Protein AF-X6LJT0-F1 (afdb_monomer_lite)

pLDDT: mean 75.91, std 16.73, range [33.5, 95.44]

Secondary structure (DSSP, 8-state):
--------HHHHHHHHHHHHHHHH-TTTHHHHHHHS-HHHHHHHHHHHHHHHHHHHHHTTT-HHHHHHHHHHHHHHHHH-GGGHHHHHHHHHHHHHHHHHHHHHHHHHHHTT-HHHHHHHHHHHHHGGGGHHHHTTT--HHHHHHHHHHHHHHHHHHHHHHHHHHHHHHB-------S-----------BPPPPHHHHHHHHHHHHHHHHHHHHHHS-BTTBTHHHHHHHHHHHHHHHHHHHHHHHHHHHHHHHHHHHHHHHHHHHHT-

Radius of gyration: 34.15 Å; chains: 1; bounding box: 84×42×107 Å

Structure (mmCIF, N/CA/C/O backbone):
data_AF-X6LJT0-F1
#
_entry.id   AF-X6LJT0-F1
#
loop_
_atom_site.group_PDB
_atom_site.id
_atom_site.type_symbol
_atom_site.label_atom_id
_atom_site.label_alt_id
_atom_site.label_comp_id
_atom_site.label_asym_id
_atom_site.label_entity_id
_atom_site.label_seq_id
_atom_site.pdbx_PDB_ins_code
_atom_site.Cartn_x
_atom_site.Cartn_y
_atom_site.Cartn_z
_atom_site.occupancy
_atom_site.B_iso_or_equiv
_atom_site.auth_seq_id
_atom_site.auth_comp_id
_atom_site.auth_asym_id
_atom_site.auth_atom_id
_atom_site.pdbx_PDB_model_num
ATOM 1 N N . MET A 1 1 ? -3.062 15.242 41.240 1.00 38.09 1 MET A N 1
ATOM 2 C CA . MET A 1 1 ? -2.368 14.703 40.055 1.00 38.09 1 MET A CA 1
ATOM 3 C C . MET A 1 1 ? -2.629 13.207 40.092 1.00 38.09 1 MET A C 1
ATOM 5 O O . MET A 1 1 ? -1.914 12.484 40.769 1.00 38.09 1 MET A O 1
ATOM 9 N N . GLU A 1 2 ? -3.780 12.788 39.567 1.00 37.06 2 GLU A N 1
ATOM 10 C CA . GLU A 1 2 ? -4.202 11.384 39.613 1.00 37.06 2 GLU A CA 1
ATOM 11 C C . GLU A 1 2 ? -3.469 10.618 38.516 1.00 37.06 2 GLU A C 1
ATOM 13 O O . GLU A 1 2 ? -3.418 11.052 37.365 1.00 37.06 2 GLU A O 1
ATOM 18 N N . ALA A 1 3 ? -2.829 9.517 38.901 1.00 41.72 3 ALA A N 1
ATOM 19 C CA . ALA A 1 3 ? -2.138 8.642 37.976 1.00 41.72 3 ALA A CA 1
ATOM 20 C C . ALA A 1 3 ? -3.165 8.025 37.019 1.00 41.72 3 ALA A C 1
ATOM 22 O O . ALA A 1 3 ? -4.109 7.368 37.455 1.00 41.72 3 ALA A O 1
ATOM 23 N N . SER A 1 4 ? -2.977 8.247 35.718 1.00 47.50 4 SER A N 1
ATOM 24 C CA . SER A 1 4 ? -3.715 7.553 34.665 1.00 47.50 4 SER A CA 1
ATOM 25 C C . SER A 1 4 ? -3.464 6.051 34.809 1.00 47.50 4 SER A C 1
ATOM 27 O O . SER A 1 4 ? -2.388 5.554 34.469 1.00 47.50 4 SER A O 1
ATOM 29 N N . HIS A 1 5 ? -4.422 5.327 35.386 1.00 61.91 5 HIS A N 1
ATOM 30 C CA . HIS A 1 5 ? -4.382 3.873 35.400 1.00 61.91 5 HIS A CA 1
ATOM 31 C C . HIS A 1 5 ? -4.666 3.369 33.985 1.00 61.91 5 HIS A C 1
ATOM 33 O O . HIS A 1 5 ? -5.756 3.574 33.449 1.00 61.91 5 HIS A O 1
ATOM 39 N N . SER A 1 6 ? -3.682 2.706 33.373 1.00 65.50 6 SER A N 1
ATOM 40 C CA . SER A 1 6 ? -3.892 2.028 32.097 1.00 65.50 6 SER A CA 1
ATOM 41 C C . SER A 1 6 ? -4.871 0.874 32.300 1.00 65.50 6 SER A C 1
ATOM 43 O O . SER A 1 6 ? -4.561 -0.068 33.027 1.00 65.50 6 SER A O 1
ATOM 45 N N . ILE A 1 7 ? -6.032 0.941 31.655 1.00 67.94 7 ILE A N 1
ATOM 46 C CA . ILE A 1 7 ? -7.044 -0.116 31.710 1.00 67.94 7 ILE A CA 1
ATOM 47 C C . ILE A 1 7 ? -6.492 -1.390 31.052 1.00 67.94 7 ILE A C 1
ATOM 49 O O . ILE A 1 7 ? -6.102 -1.356 29.881 1.00 67.94 7 ILE A O 1
ATOM 53 N N . ASN A 1 8 ? -6.475 -2.506 31.787 1.00 82.56 8 ASN A N 1
ATOM 54 C CA . ASN A 1 8 ? -6.169 -3.835 31.246 1.00 82.56 8 ASN A CA 1
ATOM 55 C C . ASN A 1 8 ? -7.454 -4.661 30.998 1.00 82.56 8 ASN A C 1
ATOM 57 O O . ASN A 1 8 ? -8.573 -4.238 31.299 1.00 82.56 8 ASN A O 1
ATOM 61 N N . LYS A 1 9 ? -7.303 -5.855 30.413 1.00 78.75 9 LYS A N 1
ATOM 62 C CA . LYS A 1 9 ? -8.425 -6.734 30.041 1.00 78.75 9 LYS A CA 1
ATOM 63 C C . LYS A 1 9 ? -9.220 -7.205 31.261 1.00 78.75 9 LYS A C 1
ATOM 65 O O . LYS A 1 9 ? -10.449 -7.294 31.209 1.00 78.75 9 LYS A O 1
ATOM 70 N N . GLU A 1 10 ? -8.522 -7.530 32.338 1.00 81.69 10 GLU A N 1
ATOM 71 C CA . GLU A 1 10 ? -9.096 -8.003 33.590 1.00 81.69 10 GLU A CA 1
ATOM 72 C C . GLU A 1 10 ? -9.944 -6.910 34.255 1.00 81.69 10 GLU A C 1
ATOM 74 O O . GLU A 1 10 ? -11.050 -7.201 34.719 1.00 81.69 10 GLU A O 1
ATOM 79 N N . ASP A 1 11 ? -9.496 -5.655 34.195 1.00 79.00 11 ASP A N 1
ATOM 80 C CA . ASP A 1 11 ? -10.207 -4.491 34.726 1.00 79.00 11 ASP A CA 1
ATOM 81 C C . ASP A 1 11 ? -11.548 -4.311 34.009 1.00 79.00 11 ASP A C 1
ATOM 83 O O . ASP A 1 11 ? -12.596 -4.196 34.648 1.00 79.00 11 ASP A O 1
ATOM 87 N N . VAL A 1 12 ? -11.556 -4.366 32.672 1.00 79.50 12 VAL A N 1
ATOM 88 C CA . VAL A 1 12 ? -12.785 -4.229 31.866 1.00 79.50 12 VAL A CA 1
ATOM 89 C C . VAL A 1 12 ? -13.797 -5.328 32.200 1.00 79.50 12 VAL A C 1
ATOM 91 O O . VAL A 1 12 ? -14.997 -5.059 32.331 1.00 79.50 12 VAL A O 1
ATOM 94 N N . ILE A 1 13 ? -13.332 -6.570 32.364 1.00 80.62 13 ILE A N 1
ATOM 95 C CA . ILE A 1 13 ? -14.191 -7.707 32.725 1.00 80.62 13 ILE A CA 1
ATOM 96 C C . ILE A 1 13 ? -14.755 -7.524 34.138 1.00 80.62 13 ILE A C 1
ATOM 98 O O . ILE A 1 13 ? -15.960 -7.709 34.341 1.00 80.62 13 ILE A O 1
ATOM 102 N N . ALA A 1 14 ? -13.922 -7.120 35.098 1.00 79.19 14 ALA A N 1
ATOM 103 C CA . ALA A 1 14 ? -14.335 -6.870 36.476 1.00 79.19 14 ALA A CA 1
ATOM 104 C C . ALA A 1 14 ? -15.371 -5.739 36.564 1.00 79.19 14 ALA A C 1
ATOM 106 O O . ALA A 1 14 ? -16.394 -5.881 37.248 1.00 79.19 14 ALA A O 1
ATOM 107 N N . TYR A 1 15 ? -15.176 -4.652 35.810 1.00 79.31 15 TYR A N 1
ATOM 108 C CA . TYR A 1 15 ? -16.147 -3.563 35.722 1.00 79.31 15 TYR A CA 1
ATOM 109 C C . TYR A 1 15 ? -17.478 -4.038 35.151 1.00 79.31 15 TYR A C 1
ATOM 111 O O . TYR A 1 15 ? -18.530 -3.755 35.729 1.00 79.31 15 TYR A O 1
ATOM 119 N N . LYS A 1 16 ? -17.454 -4.811 34.061 1.00 82.31 16 LYS A N 1
ATOM 120 C CA . LYS A 1 16 ? -18.677 -5.336 33.447 1.00 82.31 16 LYS A CA 1
ATOM 121 C C . LYS A 1 16 ? -19.452 -6.245 34.399 1.00 82.31 16 LYS A C 1
ATOM 123 O O . LYS A 1 16 ? -20.647 -6.040 34.593 1.00 82.31 16 LYS A O 1
ATOM 128 N N . GLN A 1 17 ? -18.775 -7.187 35.053 1.00 82.50 17 GLN A N 1
ATOM 129 C CA . GLN A 1 17 ? -19.403 -8.085 36.028 1.00 82.50 17 GLN A CA 1
ATOM 130 C C . GLN A 1 17 ? -20.015 -7.328 37.208 1.00 82.50 17 GLN A C 1
ATOM 132 O O . GLN A 1 17 ? -21.098 -7.678 37.682 1.00 82.50 17 GLN A O 1
ATOM 137 N N . THR A 1 18 ? -19.333 -6.284 37.673 1.00 78.00 18 THR A N 1
ATOM 138 C CA . THR A 1 18 ? -19.818 -5.425 38.753 1.00 78.00 18 THR A CA 1
ATOM 139 C C . THR A 1 18 ? -21.080 -4.687 38.315 1.00 78.00 18 THR A C 1
ATOM 141 O O . THR A 1 18 ? -22.105 -4.779 38.988 1.00 78.00 18 THR A O 1
ATOM 144 N N . ILE A 1 19 ? -21.057 -4.047 37.144 1.00 74.00 19 ILE A N 1
ATOM 145 C CA . ILE A 1 19 ? -22.215 -3.351 36.566 1.00 74.00 19 ILE A CA 1
ATOM 146 C C . ILE A 1 19 ? -23.400 -4.302 36.361 1.00 74.00 19 ILE A C 1
ATOM 148 O O . ILE A 1 19 ? -24.530 -3.940 36.684 1.00 74.00 19 ILE A O 1
ATOM 152 N N . ASP A 1 20 ? -23.169 -5.512 35.854 1.00 77.06 20 ASP A N 1
ATOM 153 C CA . ASP A 1 20 ? -24.235 -6.483 35.593 1.00 77.06 20 ASP A CA 1
ATOM 154 C C . ASP A 1 20 ? -24.868 -6.993 36.898 1.00 77.06 20 ASP A C 1
ATOM 156 O O . ASP A 1 20 ? -26.098 -7.047 37.012 1.00 77.06 20 ASP A O 1
ATOM 160 N N . LYS A 1 21 ? -24.054 -7.254 37.933 1.00 72.12 21 LYS A N 1
ATOM 161 C CA . LYS A 1 21 ? -24.554 -7.543 39.288 1.00 72.12 21 LYS A CA 1
ATOM 162 C C . LYS A 1 21 ? -25.365 -6.375 39.846 1.00 72.12 21 LYS A C 1
ATOM 164 O O . LYS A 1 21 ? -26.465 -6.591 40.353 1.00 72.12 21 LYS A O 1
ATOM 169 N N . PHE A 1 22 ? -24.888 -5.142 39.693 1.00 63.25 22 PHE A N 1
ATOM 170 C CA . PHE A 1 22 ? -25.606 -3.949 40.148 1.00 63.25 22 PHE A CA 1
ATOM 171 C C . PHE A 1 22 ? -26.932 -3.728 39.407 1.00 63.25 22 PHE A C 1
ATOM 173 O O . PHE A 1 22 ? -27.943 -3.436 40.044 1.00 63.25 22 PHE A O 1
ATOM 180 N N . LYS A 1 23 ? -26.977 -3.933 38.085 1.00 64.94 23 LYS A N 1
ATOM 181 C CA . LYS A 1 23 ? -28.210 -3.839 37.281 1.00 64.94 23 LYS A CA 1
ATOM 182 C C . LYS A 1 23 ? -29.279 -4.842 37.716 1.00 64.94 23 LYS A C 1
ATOM 184 O O . LYS A 1 23 ? -30.466 -4.537 37.606 1.00 64.94 23 LYS A O 1
ATOM 189 N N . SER A 1 24 ? -28.868 -6.015 38.199 1.00 70.19 24 SER A N 1
ATOM 190 C CA . SER A 1 24 ? -29.777 -7.071 38.662 1.00 70.19 24 SER A CA 1
ATOM 191 C C . SER A 1 24 ? -30.410 -6.790 40.037 1.00 70.19 24 SER A C 1
ATOM 193 O O . SER A 1 24 ? -31.462 -7.343 40.363 1.00 70.19 24 SER A O 1
ATOM 195 N N . ALA A 1 25 ? -29.833 -5.881 40.831 1.00 66.25 25 ALA A N 1
ATOM 196 C CA . ALA A 1 25 ? -30.326 -5.516 42.156 1.00 66.25 25 ALA A CA 1
ATOM 197 C C . ALA A 1 25 ? -31.426 -4.431 42.083 1.00 66.25 25 ALA A C 1
ATOM 199 O O . ALA A 1 25 ? -31.182 -3.243 42.300 1.00 66.25 25 ALA A O 1
ATOM 200 N N . ASN A 1 26 ? -32.669 -4.846 41.803 1.00 58.97 26 ASN A N 1
ATOM 201 C CA . ASN A 1 26 ? -33.850 -3.969 41.666 1.00 58.97 26 ASN A CA 1
ATOM 202 C C . ASN A 1 26 ? -34.051 -2.897 42.773 1.00 58.97 26 ASN A C 1
ATOM 204 O O . ASN A 1 26 ? -34.413 -1.776 42.417 1.00 58.97 26 ASN A O 1
ATOM 208 N N . PRO A 1 27 ? -33.811 -3.157 44.078 1.00 60.66 27 PRO A N 1
ATOM 209 C CA . PRO A 1 27 ? -34.011 -2.156 45.137 1.00 60.66 27 PRO A CA 1
ATOM 210 C C . PRO A 1 27 ? -32.972 -1.024 45.131 1.00 60.66 27 PRO A C 1
ATOM 212 O O . PRO A 1 27 ? -33.274 0.102 45.521 1.00 60.66 27 PRO A O 1
ATOM 215 N N . LEU A 1 28 ? -31.752 -1.306 44.662 1.00 53.34 28 LEU A N 1
ATOM 216 C CA . LEU A 1 28 ? -30.665 -0.325 44.574 1.00 53.34 28 LEU A CA 1
ATOM 217 C C . LEU A 1 28 ? -30.763 0.529 43.308 1.00 53.34 28 LEU A C 1
ATOM 219 O O . LEU A 1 28 ? -30.164 1.596 43.245 1.00 53.34 28 LEU A O 1
ATOM 223 N N . ARG A 1 29 ? -31.548 0.096 42.315 1.00 53.22 29 ARG A N 1
ATOM 224 C CA . ARG A 1 29 ? -31.670 0.713 40.985 1.00 53.22 29 ARG A CA 1
ATOM 225 C C . ARG A 1 29 ? -32.089 2.192 41.019 1.00 53.22 29 ARG A C 1
ATOM 227 O O . ARG A 1 29 ? -31.645 2.957 40.173 1.00 53.22 29 ARG A O 1
ATOM 234 N N . LYS A 1 30 ? -32.885 2.590 42.022 1.00 56.34 30 LYS A N 1
ATOM 235 C CA . LYS A 1 30 ? -33.306 3.982 42.291 1.00 56.34 30 LYS A CA 1
ATOM 236 C C . LYS A 1 30 ? -32.163 4.875 42.791 1.00 56.34 30 LYS A C 1
ATOM 238 O O . LYS A 1 30 ? -32.160 6.060 42.500 1.00 56.34 30 LYS A O 1
ATOM 243 N N . TYR A 1 31 ? -31.224 4.308 43.545 1.00 49.81 31 TYR A N 1
ATOM 244 C CA . TYR A 1 31 ? -30.066 5.013 44.104 1.00 49.81 31 TYR A CA 1
ATOM 245 C C . TYR A 1 31 ? -28.817 4.854 43.219 1.00 49.81 31 TYR A C 1
ATOM 247 O O . TYR A 1 31 ? -27.820 5.535 43.406 1.00 49.81 31 TYR A O 1
ATOM 255 N N . LEU A 1 32 ? -28.870 3.954 42.233 1.00 48.25 32 LEU A N 1
ATOM 256 C CA . LEU A 1 32 ? -27.777 3.584 41.332 1.00 48.25 32 LEU A CA 1
ATOM 257 C C . LEU A 1 32 ? -27.497 4.616 40.240 1.00 48.25 32 LEU A C 1
ATOM 259 O O . LEU A 1 32 ? -26.342 4.737 39.850 1.00 48.25 32 LEU A O 1
ATOM 263 N N . SER A 1 33 ? -28.509 5.359 39.772 1.00 50.31 33 SER A N 1
ATOM 264 C CA . SER A 1 33 ? -28.285 6.504 38.872 1.00 50.31 33 SER A CA 1
ATOM 265 C C . SER A 1 33 ? -27.445 7.597 39.535 1.00 50.31 33 SER A C 1
ATOM 267 O O . SER A 1 33 ? -26.765 8.343 38.843 1.00 50.31 33 SER A O 1
ATOM 269 N N . GLU A 1 34 ? -27.477 7.662 40.869 1.00 47.69 34 GLU A N 1
ATOM 270 C CA . GLU A 1 34 ? -26.727 8.616 41.688 1.00 47.69 34 GLU A CA 1
ATOM 271 C C . GLU A 1 34 ? -25.421 8.011 42.256 1.00 47.69 34 GLU A C 1
ATOM 273 O O . GLU A 1 34 ? -24.436 8.728 42.397 1.00 47.69 34 GLU A O 1
ATOM 278 N N . ALA A 1 35 ? -25.373 6.702 42.557 1.00 46.91 35 ALA A N 1
ATOM 279 C CA . ALA A 1 35 ? -24.247 6.055 43.253 1.00 46.91 35 ALA A CA 1
ATOM 280 C C . ALA A 1 35 ? -23.141 5.501 42.335 1.00 46.91 35 ALA A C 1
ATOM 282 O O . ALA A 1 35 ? -21.971 5.498 42.712 1.00 46.91 35 ALA A O 1
ATOM 283 N N . ILE A 1 36 ? -23.484 5.042 41.128 1.00 51.56 36 ILE A N 1
ATOM 284 C CA . ILE A 1 36 ? -22.516 4.885 40.041 1.00 51.56 36 ILE A CA 1
ATOM 285 C C . ILE A 1 36 ? -22.847 6.041 39.128 1.00 51.56 36 ILE A C 1
ATOM 287 O O . ILE A 1 36 ? -23.861 5.985 38.441 1.00 51.56 36 ILE A O 1
ATOM 291 N N . CYS A 1 37 ? -22.052 7.106 39.166 1.00 56.62 37 CYS A N 1
ATOM 292 C CA . CYS A 1 37 ? -22.267 8.267 38.317 1.00 56.62 37 CYS A CA 1
ATOM 293 C C . CYS A 1 37 ? -22.042 7.821 36.862 1.00 56.62 37 CYS A C 1
ATOM 295 O O . CYS A 1 37 ? -20.940 7.902 36.325 1.00 56.62 37 CYS A O 1
ATOM 297 N N . ALA A 1 38 ? -23.069 7.217 36.260 1.00 65.00 38 ALA A N 1
ATOM 298 C CA . ALA A 1 38 ? -23.034 6.644 34.925 1.00 65.00 38 ALA A CA 1
ATOM 299 C C . ALA A 1 38 ? -22.656 7.731 33.921 1.00 65.00 38 ALA A C 1
ATOM 301 O O . ALA A 1 38 ? -21.927 7.457 32.977 1.00 65.00 38 ALA A O 1
ATOM 302 N N . ASP A 1 39 ? -23.054 8.970 34.207 1.00 72.75 39 ASP A N 1
ATOM 303 C CA . ASP A 1 39 ? -22.644 10.162 33.481 1.00 72.75 39 ASP A CA 1
ATOM 304 C C . ASP A 1 39 ? -21.144 10.439 33.623 1.00 72.75 39 ASP A C 1
ATOM 306 O O . ASP A 1 39 ? -20.493 10.673 32.611 1.00 72.75 39 ASP A O 1
ATOM 310 N N . ALA A 1 40 ? -20.557 10.323 34.820 1.00 76.88 40 ALA A N 1
ATOM 311 C CA . ALA A 1 40 ? -19.109 10.475 35.001 1.00 76.88 40 ALA A CA 1
ATOM 312 C C . ALA A 1 40 ? -18.314 9.349 34.320 1.00 76.88 40 ALA A C 1
ATOM 314 O O . ALA A 1 40 ? -17.280 9.609 33.710 1.00 76.88 40 ALA A O 1
ATOM 315 N N . LEU A 1 41 ? -18.800 8.101 34.367 1.00 78.19 41 LEU A N 1
ATOM 316 C CA . LEU A 1 41 ? -18.179 6.991 33.637 1.00 78.19 41 LEU A CA 1
ATOM 317 C C . LEU A 1 41 ? -18.279 7.202 32.121 1.00 78.19 41 LEU A C 1
ATOM 319 O O . LEU A 1 41 ? -17.294 7.005 31.416 1.00 78.19 41 LEU A O 1
ATOM 323 N N . ILE A 1 42 ? -19.445 7.615 31.619 1.00 83.25 42 ILE A N 1
ATOM 324 C CA . ILE A 1 42 ? -19.650 7.922 30.199 1.00 83.25 42 ILE A CA 1
ATOM 325 C C . ILE A 1 42 ? -18.748 9.080 29.773 1.00 83.25 42 ILE A C 1
ATOM 327 O O . ILE A 1 42 ? -18.102 8.957 28.743 1.00 83.25 42 ILE A O 1
ATOM 331 N N . GLN A 1 43 ? -18.661 10.158 30.554 1.00 85.56 43 GLN A N 1
ATOM 332 C CA . GLN A 1 43 ? -17.768 11.287 30.278 1.00 85.56 43 GLN A CA 1
ATOM 333 C C . GLN A 1 43 ? -16.298 10.865 30.285 1.00 85.56 43 GLN A C 1
ATOM 335 O O . GLN A 1 43 ? -15.549 11.244 29.392 1.00 85.56 43 GLN A O 1
ATOM 340 N N . ASN A 1 44 ? -15.878 10.041 31.246 1.00 86.31 44 ASN A N 1
ATOM 341 C CA . ASN A 1 44 ? -14.513 9.526 31.276 1.00 86.31 44 ASN A CA 1
ATOM 342 C C . ASN A 1 44 ? -14.211 8.648 30.050 1.00 86.31 44 ASN A C 1
ATOM 344 O O . ASN A 1 44 ? -13.172 8.818 29.422 1.00 86.31 44 ASN A O 1
ATOM 348 N N . LEU A 1 45 ? -15.120 7.743 29.673 1.00 88.44 45 LEU A N 1
ATOM 349 C CA . LEU A 1 45 ? -14.965 6.921 28.469 1.00 88.44 45 LEU A CA 1
ATOM 350 C C . LEU A 1 45 ? -14.960 7.765 27.190 1.00 88.44 45 LEU A C 1
ATOM 352 O O . LEU A 1 45 ? -14.209 7.454 26.270 1.00 88.44 45 LEU A O 1
ATOM 356 N N . ASP A 1 46 ? -15.753 8.833 27.136 1.00 91.19 46 ASP A N 1
ATOM 357 C CA . ASP A 1 46 ? -15.788 9.772 26.013 1.00 91.19 46 ASP A CA 1
ATOM 358 C C . ASP A 1 46 ? -14.464 10.532 25.869 1.00 91.19 46 ASP A C 1
ATOM 360 O O . ASP A 1 46 ? -13.873 10.545 24.787 1.00 91.19 46 ASP A O 1
ATOM 364 N N . ASN A 1 47 ? -13.936 11.048 26.983 1.00 90.94 47 ASN A N 1
ATOM 365 C CA . ASN A 1 47 ? -12.630 11.703 27.040 1.00 90.94 47 ASN A CA 1
ATOM 366 C C . ASN A 1 47 ? -11.499 10.747 26.645 1.00 90.94 47 ASN A C 1
ATOM 368 O O . ASN A 1 47 ? -10.614 11.113 25.875 1.00 90.94 47 ASN A O 1
ATOM 372 N N . GLN A 1 48 ? -11.527 9.508 27.146 1.00 89.94 48 GLN A N 1
ATOM 373 C CA . GLN A 1 48 ? -10.528 8.506 26.782 1.00 89.94 48 GLN A CA 1
ATOM 374 C C . GLN A 1 48 ? -10.626 8.156 25.300 1.00 89.94 48 GLN A C 1
ATOM 376 O O . GLN A 1 48 ? -9.610 8.172 24.622 1.00 89.94 48 GLN A O 1
ATOM 381 N N . THR A 1 49 ? -11.827 7.915 24.775 1.00 93.00 49 THR A N 1
ATOM 382 C CA . THR A 1 49 ? -12.045 7.623 23.349 1.00 93.00 49 THR A CA 1
ATOM 383 C C . THR A 1 49 ? -11.489 8.740 22.462 1.00 93.00 49 THR A C 1
ATOM 385 O O . THR A 1 49 ? -10.777 8.441 21.506 1.00 93.00 49 THR A O 1
ATOM 388 N N . HIS A 1 50 ? -11.734 10.008 22.813 1.00 93.25 50 HIS A N 1
ATOM 389 C CA . HIS A 1 50 ? -11.130 11.158 22.128 1.00 93.25 50 HIS A CA 1
ATOM 390 C C . HIS A 1 50 ? -9.602 11.128 22.188 1.00 93.25 50 HIS A C 1
ATOM 392 O O . HIS A 1 50 ? -8.950 11.228 21.154 1.00 93.25 50 HIS A O 1
ATOM 398 N N . HIS A 1 51 ? -9.027 10.910 23.371 1.00 93.00 51 HIS A N 1
ATOM 399 C CA . HIS A 1 51 ? -7.577 10.824 23.530 1.00 93.00 51 HIS A CA 1
ATOM 400 C C . HIS A 1 51 ? -6.961 9.693 22.688 1.00 93.00 51 HIS A C 1
ATOM 402 O O . HIS A 1 51 ? -5.910 9.884 22.086 1.00 93.00 51 HIS A O 1
ATOM 408 N N . LEU A 1 52 ? -7.592 8.513 22.611 1.00 93.56 52 LEU A N 1
ATOM 409 C CA . LEU A 1 52 ? -7.091 7.416 21.767 1.00 93.56 52 LEU A CA 1
ATOM 410 C C . LEU A 1 52 ? -7.057 7.833 20.287 1.00 93.56 52 LEU A C 1
ATOM 412 O O . LEU A 1 52 ? -6.094 7.525 19.589 1.00 93.56 52 LEU A O 1
ATOM 416 N N . ILE A 1 53 ? -8.080 8.556 19.818 1.00 92.69 53 ILE A N 1
ATOM 417 C CA . ILE A 1 53 ? -8.150 9.063 18.440 1.00 92.69 53 ILE A CA 1
ATOM 418 C C . ILE A 1 53 ? -7.057 10.110 18.189 1.00 92.69 53 ILE A C 1
ATOM 420 O O . ILE A 1 53 ? -6.344 10.012 17.192 1.00 92.69 53 ILE A O 1
ATOM 424 N N . GLU A 1 54 ? -6.863 11.061 19.103 1.00 92.00 54 GLU A N 1
ATOM 425 C CA . GLU A 1 54 ? -5.786 12.057 18.999 1.00 92.00 54 GLU A CA 1
ATOM 426 C C . GLU A 1 54 ? -4.395 11.406 18.960 1.00 92.00 54 GLU A C 1
ATOM 428 O O . GLU A 1 54 ? -3.523 11.822 18.194 1.00 92.00 54 GLU A O 1
ATOM 433 N N . GLU A 1 55 ? -4.171 10.360 19.759 1.00 91.44 55 GLU A N 1
ATOM 434 C CA . GLU A 1 55 ? -2.905 9.625 19.748 1.00 91.44 55 GLU A CA 1
ATOM 435 C C . GLU A 1 55 ? -2.685 8.870 18.436 1.00 91.44 55 GLU A C 1
ATOM 437 O O . GLU A 1 55 ? -1.555 8.844 17.940 1.00 91.44 55 GLU A O 1
ATOM 442 N N . MET A 1 56 ? -3.741 8.324 17.824 1.00 92.56 56 MET A N 1
ATOM 443 C CA . MET A 1 56 ? -3.647 7.737 16.485 1.00 92.56 56 MET A CA 1
ATOM 444 C C . MET A 1 56 ? -3.228 8.774 15.439 1.00 92.56 56 MET A C 1
ATOM 446 O O . MET A 1 56 ? -2.387 8.479 14.591 1.00 92.56 56 MET A O 1
ATOM 450 N N . GLU A 1 57 ? -3.776 9.989 15.495 1.00 88.75 57 GLU A N 1
ATOM 451 C CA . GLU A 1 57 ? -3.429 11.060 14.553 1.00 88.75 57 GLU A CA 1
ATOM 452 C C . GLU A 1 57 ? -1.958 11.478 14.671 1.00 88.75 57 GLU A C 1
ATOM 454 O O . GLU A 1 57 ? -1.276 11.634 13.653 1.00 88.75 57 GLU A O 1
ATOM 459 N N . LYS A 1 58 ? -1.436 11.592 15.899 1.00 90.00 58 LYS A N 1
ATOM 460 C CA . LYS A 1 58 ? -0.018 11.912 16.155 1.00 90.00 58 LYS A CA 1
ATOM 461 C C . LYS A 1 58 ? 0.931 10.802 15.705 1.00 90.00 58 LYS A C 1
ATOM 463 O O . LYS A 1 58 ? 2.065 11.084 15.318 1.00 90.00 58 LYS A O 1
ATOM 468 N N . HIS A 1 59 ? 0.471 9.553 15.731 1.00 88.62 59 HIS A N 1
ATOM 469 C CA . HIS A 1 59 ? 1.291 8.368 15.484 1.00 88.62 59 HIS A CA 1
ATOM 470 C C . HIS A 1 59 ? 0.889 7.603 14.216 1.00 88.62 59 HIS A C 1
ATOM 472 O O . HIS A 1 59 ? 1.125 6.402 14.123 1.00 88.62 59 HIS A O 1
ATOM 478 N N . MET A 1 60 ? 0.369 8.294 13.195 1.00 84.25 60 MET A N 1
ATOM 479 C CA . MET A 1 60 ? -0.040 7.694 11.911 1.00 84.25 60 MET A CA 1
ATOM 480 C C . MET A 1 60 ? 1.043 6.849 11.210 1.00 84.25 60 MET A C 1
ATOM 482 O O . MET A 1 60 ? 0.724 5.970 10.415 1.00 84.25 60 MET A O 1
ATOM 486 N N . GLY A 1 61 ? 2.325 7.099 11.491 1.00 80.62 61 GLY A N 1
ATOM 487 C CA . GLY A 1 61 ? 3.446 6.313 10.960 1.00 80.62 61 GLY A CA 1
ATOM 488 C C . GLY A 1 61 ? 3.864 5.110 11.814 1.00 80.62 61 GLY A C 1
ATOM 489 O O . GLY A 1 61 ? 4.783 4.391 11.421 1.00 80.62 61 GLY A O 1
ATOM 490 N N . ASN A 1 62 ? 3.250 4.904 12.982 1.00 89.06 62 ASN A N 1
ATOM 491 C CA . ASN A 1 62 ? 3.597 3.848 13.929 1.00 89.06 62 ASN A CA 1
ATOM 492 C C . ASN A 1 62 ? 2.496 2.782 13.965 1.00 89.06 62 ASN A C 1
ATOM 494 O O . ASN A 1 62 ? 1.503 2.903 14.676 1.00 89.06 62 ASN A O 1
ATOM 498 N N . GLU A 1 63 ? 2.712 1.717 13.198 1.00 87.25 63 GLU A N 1
ATOM 499 C CA . GLU A 1 63 ? 1.829 0.553 13.091 1.00 87.25 63 GLU A CA 1
ATOM 500 C C . GLU A 1 63 ? 1.413 -0.017 14.454 1.00 87.25 63 GLU A C 1
ATOM 502 O O . GLU A 1 63 ? 0.226 -0.234 14.692 1.00 87.25 63 GLU A O 1
ATOM 507 N N . LEU A 1 64 ? 2.382 -0.250 15.346 1.00 89.19 64 LEU A N 1
ATOM 508 C CA . LEU A 1 64 ? 2.126 -0.871 16.643 1.00 89.19 64 LEU A CA 1
ATOM 509 C C . LEU A 1 64 ? 1.207 0.009 17.492 1.00 89.19 64 LEU A C 1
ATOM 511 O O . LEU A 1 64 ? 0.272 -0.490 18.113 1.00 89.19 64 LEU A O 1
ATOM 515 N N . GLU A 1 65 ? 1.459 1.317 17.484 1.00 91.94 65 GLU A N 1
ATOM 516 C CA . GLU A 1 65 ? 0.633 2.274 18.212 1.00 91.94 65 GLU A CA 1
ATOM 517 C C . GLU A 1 65 ? -0.790 2.289 17.648 1.00 91.94 65 GLU A C 1
ATOM 519 O O . GLU A 1 65 ? -1.752 2.120 18.394 1.00 91.94 65 GLU A O 1
ATOM 524 N N . LEU A 1 66 ? -0.938 2.381 16.324 1.00 93.56 66 LEU A N 1
ATOM 525 C CA . LEU A 1 66 ? -2.247 2.345 15.669 1.00 93.56 66 LEU A CA 1
ATOM 526 C C . LEU A 1 66 ? -3.028 1.065 15.995 1.00 93.56 66 LEU A C 1
ATOM 528 O O . LEU A 1 66 ? -4.221 1.149 16.290 1.00 93.56 66 LEU A O 1
ATOM 532 N N . GLN A 1 67 ? -2.370 -0.099 15.989 1.00 92.94 67 GLN A N 1
ATOM 533 C CA . GLN A 1 67 ? -2.983 -1.379 16.355 1.00 92.94 67 GLN A CA 1
ATOM 534 C C . GLN A 1 67 ? -3.491 -1.347 17.801 1.00 92.94 67 GLN A C 1
ATOM 536 O O . GLN A 1 67 ? -4.659 -1.641 18.053 1.00 92.94 67 GLN A O 1
ATOM 541 N N . ILE A 1 68 ? -2.643 -0.919 18.744 1.00 92.62 68 ILE A N 1
ATOM 542 C CA . ILE A 1 68 ? -2.992 -0.829 20.168 1.00 92.62 68 ILE A CA 1
ATOM 543 C C . ILE A 1 68 ? -4.205 0.084 20.378 1.00 92.62 68 ILE A C 1
ATOM 545 O O . ILE A 1 68 ? -5.111 -0.255 21.145 1.00 92.62 68 ILE A O 1
ATOM 549 N N . GLN A 1 69 ? -4.235 1.243 19.720 1.00 94.31 69 GLN A N 1
ATOM 550 C CA . GLN A 1 69 ? -5.328 2.200 19.885 1.00 94.31 69 GLN A CA 1
ATOM 551 C C . GLN A 1 69 ? -6.636 1.700 19.253 1.00 94.31 69 GLN A C 1
ATOM 553 O O . GLN A 1 69 ? -7.693 1.783 19.887 1.00 94.31 69 GLN A O 1
ATOM 558 N N . LEU A 1 70 ? -6.580 1.101 18.059 1.00 95.44 70 LEU A N 1
ATOM 559 C CA . LEU A 1 70 ? -7.744 0.485 17.411 1.00 95.44 70 LEU A CA 1
ATOM 560 C C . LEU A 1 70 ? -8.318 -0.678 18.228 1.00 95.44 70 LEU A C 1
ATOM 562 O O . LEU A 1 70 ? -9.540 -0.778 18.372 1.00 95.44 70 LEU A O 1
ATOM 566 N N . ASP A 1 71 ? -7.461 -1.515 18.813 1.00 94.31 71 ASP A N 1
ATOM 567 C CA . ASP A 1 71 ? -7.874 -2.612 19.691 1.00 94.31 71 ASP A CA 1
ATOM 568 C C . ASP A 1 71 ? -8.591 -2.099 20.943 1.00 94.31 71 ASP A C 1
ATOM 570 O O . ASP A 1 71 ? -9.637 -2.630 21.328 1.00 94.31 71 ASP A O 1
ATOM 574 N N . LYS A 1 72 ? -8.086 -1.029 21.568 1.00 93.62 72 LYS A N 1
ATOM 575 C CA . LYS A 1 72 ? -8.758 -0.396 22.714 1.00 93.62 72 LYS A CA 1
ATOM 576 C C . LYS A 1 72 ? -10.121 0.169 22.317 1.00 93.62 72 LYS A C 1
ATOM 578 O O . LYS A 1 72 ? -11.112 -0.089 23.000 1.00 93.62 72 LYS A O 1
ATOM 583 N N . LEU A 1 73 ? -10.199 0.883 21.194 1.00 95.00 73 LEU A N 1
ATOM 584 C CA . LEU A 1 73 ? -11.450 1.459 20.695 1.00 95.00 73 LEU A CA 1
ATOM 585 C C . LEU A 1 73 ? -12.498 0.382 20.388 1.00 95.00 73 LEU A C 1
ATOM 587 O O . LEU A 1 73 ? -13.661 0.527 20.777 1.00 95.00 73 LEU A O 1
ATOM 591 N N . VAL A 1 74 ? -12.104 -0.720 19.740 1.00 94.62 74 VAL A N 1
ATOM 592 C CA . VAL A 1 74 ? -13.041 -1.810 19.436 1.00 94.62 74 VAL A CA 1
ATOM 593 C C . VAL A 1 74 ? -13.524 -2.493 20.714 1.00 94.62 74 VAL A C 1
ATOM 595 O O . VAL A 1 74 ? -14.707 -2.814 20.831 1.00 94.62 74 VAL A O 1
ATOM 598 N N . GLN A 1 75 ? -12.648 -2.665 21.708 1.00 91.31 75 GLN A N 1
ATOM 599 C CA . GLN A 1 75 ? -13.020 -3.220 23.009 1.00 91.31 75 GLN A CA 1
ATOM 600 C C . GLN A 1 75 ? -14.037 -2.332 23.730 1.00 91.31 75 GLN A C 1
ATOM 602 O O . GLN A 1 75 ? -15.073 -2.836 24.174 1.00 91.31 75 GLN A O 1
ATOM 607 N N . VAL A 1 76 ? -13.795 -1.017 23.788 1.00 89.12 76 VAL A N 1
ATOM 608 C CA . VAL A 1 76 ? -14.737 -0.055 24.380 1.00 89.12 76 VAL A CA 1
ATOM 609 C C . VAL A 1 76 ? -16.079 -0.105 23.649 1.00 89.12 76 VAL A C 1
ATOM 611 O O . VAL A 1 76 ? -17.112 -0.234 24.302 1.00 89.12 76 VAL A O 1
ATOM 614 N N . GLY A 1 77 ? -16.085 -0.100 22.313 1.00 89.19 77 GLY A N 1
ATOM 615 C CA . GLY A 1 77 ? -17.311 -0.184 21.511 1.00 89.19 77 GLY A CA 1
ATOM 616 C C . GLY A 1 77 ? -18.089 -1.494 21.690 1.00 89.19 77 GLY A C 1
ATOM 617 O O . GLY A 1 77 ? -19.320 -1.478 21.735 1.00 89.19 77 GLY A O 1
ATOM 618 N N . ASN A 1 78 ? -17.393 -2.623 21.853 1.00 87.38 78 ASN A N 1
ATOM 619 C CA . ASN A 1 78 ? -18.009 -3.934 22.091 1.00 87.38 78 ASN A CA 1
ATOM 620 C C . ASN A 1 78 ? -18.665 -4.028 23.476 1.00 87.38 78 ASN A C 1
ATOM 622 O O . ASN A 1 78 ? -19.693 -4.691 23.643 1.00 87.38 78 ASN A O 1
ATOM 626 N N . VAL A 1 79 ? -18.075 -3.384 24.486 1.00 86.94 79 VAL A N 1
ATOM 627 C CA . VAL A 1 79 ? -18.621 -3.359 25.850 1.00 86.94 79 VAL A CA 1
ATOM 628 C C . VAL A 1 79 ? -19.716 -2.302 25.988 1.00 86.94 79 VAL A C 1
ATOM 630 O O . VAL A 1 79 ? -20.737 -2.561 26.633 1.00 86.94 79 VAL A O 1
ATOM 633 N N . PHE A 1 80 ? -19.527 -1.149 25.348 1.00 85.31 80 PHE A N 1
ATOM 634 C CA . PHE A 1 80 ? -20.399 0.016 25.387 1.00 85.31 80 PHE A CA 1
ATOM 635 C C . PHE A 1 80 ? -20.780 0.445 23.957 1.00 85.31 80 PHE A C 1
ATOM 637 O O . PHE A 1 80 ? -20.119 1.304 23.367 1.00 85.31 80 PHE A O 1
ATOM 644 N N . PRO A 1 81 ? -21.895 -0.076 23.405 1.00 88.62 81 PRO A N 1
ATOM 645 C CA . PRO A 1 81 ? -22.286 0.157 22.011 1.00 88.62 81 PRO A CA 1
ATOM 646 C C . PRO A 1 81 ? -22.412 1.630 21.592 1.00 88.62 81 PRO A C 1
ATOM 648 O O . PRO A 1 81 ? -22.266 1.939 20.412 1.00 88.62 81 PRO A O 1
ATOM 651 N N . LYS A 1 82 ? -22.632 2.552 22.544 1.00 89.50 82 LYS A N 1
ATOM 652 C CA . LYS A 1 82 ? -22.646 4.008 22.304 1.00 89.50 82 LYS A CA 1
ATOM 653 C C . LYS A 1 82 ? -21.332 4.521 21.692 1.00 89.50 82 LYS A C 1
ATOM 655 O O . LYS A 1 82 ? -21.377 5.485 20.939 1.00 89.50 82 LYS A O 1
ATOM 660 N N . PHE A 1 83 ? -20.199 3.876 21.975 1.00 90.62 83 PHE A N 1
ATOM 661 C CA . PHE A 1 83 ? -18.874 4.267 21.477 1.00 90.62 83 PHE A CA 1
ATOM 662 C C . PHE A 1 83 ? -18.442 3.501 20.217 1.00 90.62 83 PHE A C 1
ATOM 664 O O . PHE A 1 83 ? -17.416 3.817 19.622 1.00 90.62 83 PHE A O 1
ATOM 671 N N . ALA A 1 84 ? -19.235 2.532 19.744 1.00 91.44 84 ALA A N 1
ATOM 672 C CA . ALA A 1 84 ? -18.965 1.852 18.475 1.00 91.44 84 ALA A CA 1
ATOM 673 C C . ALA A 1 84 ? -18.841 2.807 17.260 1.00 91.44 84 ALA A C 1
ATOM 675 O O . ALA A 1 84 ? -18.036 2.517 16.370 1.00 91.44 84 ALA A O 1
ATOM 676 N N . PRO A 1 85 ? -19.580 3.939 17.179 1.00 94.56 85 PRO A N 1
ATOM 677 C CA . PRO A 1 85 ? -19.366 4.940 16.135 1.00 94.56 85 PRO A CA 1
ATOM 678 C C . PRO A 1 85 ? -17.958 5.545 16.143 1.00 94.56 85 PRO A C 1
ATOM 680 O O . PRO A 1 85 ? -17.384 5.688 15.069 1.00 94.56 85 PRO A O 1
ATOM 683 N N . ALA A 1 86 ? -17.370 5.806 17.315 1.00 93.62 86 ALA A N 1
ATOM 684 C CA . ALA A 1 86 ? -16.039 6.406 17.423 1.00 93.62 86 ALA A CA 1
ATOM 685 C C . ALA A 1 86 ? -14.946 5.489 16.849 1.00 93.62 86 ALA A C 1
ATOM 687 O O . ALA A 1 86 ? -14.105 5.932 16.072 1.00 93.62 86 ALA A O 1
ATOM 688 N N . TYR A 1 87 ? -15.017 4.181 17.129 1.00 95.00 87 TYR A N 1
ATOM 689 C CA . TYR A 1 87 ? -14.152 3.189 16.478 1.00 95.00 87 TYR A CA 1
ATOM 690 C C . TYR A 1 87 ? -14.293 3.225 14.946 1.00 95.00 87 TYR A C 1
ATOM 692 O O . TYR A 1 87 ? -13.300 3.276 14.223 1.00 95.00 87 TYR A O 1
ATOM 700 N N . LYS A 1 88 ? -15.531 3.253 14.431 1.00 94.12 88 LYS A N 1
ATOM 701 C CA . LYS A 1 88 ? -15.781 3.318 12.979 1.00 94.12 88 LYS A CA 1
ATOM 702 C C . LYS A 1 88 ? -15.241 4.605 12.354 1.00 94.12 88 LYS A C 1
ATOM 704 O O . LYS A 1 88 ? -14.768 4.573 11.218 1.00 94.12 88 LYS A O 1
ATOM 709 N N . GLU A 1 89 ? -15.335 5.727 13.059 1.00 93.62 89 GLU A N 1
ATOM 710 C CA . GLU A 1 89 ? -14.788 7.010 12.619 1.00 93.62 89 GLU A CA 1
ATOM 711 C C . GLU A 1 89 ? -13.262 6.992 12.582 1.00 93.62 89 GLU A C 1
ATOM 713 O O . GLU A 1 89 ? -12.695 7.379 11.560 1.00 93.62 89 GLU A O 1
ATOM 718 N N . ALA A 1 90 ? -12.611 6.437 13.607 1.00 94.25 90 ALA A N 1
ATOM 719 C CA . ALA A 1 90 ? -11.163 6.246 13.631 1.00 94.25 90 ALA A CA 1
ATOM 720 C C . ALA A 1 90 ? -10.683 5.381 12.452 1.00 94.25 90 ALA A C 1
ATOM 722 O O . ALA A 1 90 ? -9.781 5.776 11.709 1.00 94.25 90 ALA A O 1
ATOM 723 N N . CYS A 1 91 ? -11.344 4.244 12.194 1.00 95.44 91 CYS A N 1
ATOM 724 C CA . CYS A 1 91 ? -11.034 3.402 11.035 1.00 95.44 91 CYS A CA 1
ATOM 725 C C . CYS A 1 91 ? -11.231 4.146 9.705 1.00 95.44 91 CYS A C 1
ATOM 727 O O . CYS A 1 91 ? -10.434 3.982 8.783 1.00 95.44 91 CYS A O 1
ATOM 729 N N . ARG A 1 92 ? -12.271 4.983 9.586 1.00 94.44 92 ARG A N 1
ATOM 730 C CA . ARG A 1 92 ? -12.529 5.777 8.374 1.00 94.44 92 ARG A CA 1
ATOM 731 C C . ARG A 1 92 ? -11.466 6.855 8.161 1.00 94.44 92 ARG A C 1
ATOM 733 O O . ARG A 1 92 ? -11.037 7.059 7.025 1.00 94.44 92 ARG A O 1
ATOM 740 N N . ALA A 1 93 ? -11.045 7.539 9.223 1.00 92.44 93 ALA A N 1
ATOM 741 C CA . ALA A 1 93 ? -9.980 8.537 9.166 1.00 92.44 93 ALA A CA 1
ATOM 742 C C . ALA A 1 93 ? -8.658 7.900 8.714 1.00 92.44 93 ALA A C 1
ATOM 744 O O . ALA A 1 93 ? -8.014 8.399 7.787 1.00 92.44 93 ALA A O 1
ATOM 745 N N . LEU A 1 94 ? -8.320 6.741 9.282 1.00 93.50 94 LEU A N 1
ATOM 746 C CA . LEU A 1 94 ? -7.153 5.963 8.885 1.00 93.50 94 LEU A CA 1
ATOM 747 C C . LEU A 1 94 ? -7.243 5.484 7.430 1.00 93.50 94 LEU A C 1
ATOM 749 O O . LEU A 1 94 ? -6.323 5.725 6.655 1.00 93.50 94 LEU A O 1
ATOM 753 N N . ALA A 1 95 ? -8.370 4.907 7.006 1.00 94.62 95 ALA A N 1
ATOM 754 C CA . ALA A 1 95 ? -8.588 4.500 5.614 1.00 94.62 95 ALA A CA 1
ATOM 755 C C . ALA A 1 95 ? -8.410 5.666 4.622 1.00 94.62 95 ALA A C 1
ATOM 757 O O . ALA A 1 95 ? -7.786 5.515 3.567 1.00 94.62 95 ALA A O 1
ATOM 758 N N . LYS A 1 96 ? -8.908 6.860 4.970 1.00 93.00 96 LYS A N 1
ATOM 759 C CA . LYS A 1 96 ? -8.713 8.075 4.166 1.00 93.00 96 LYS A CA 1
ATOM 760 C C . LYS A 1 96 ? -7.235 8.460 4.080 1.00 93.00 96 LYS A C 1
ATOM 762 O O . LYS A 1 96 ? -6.770 8.835 3.006 1.00 93.00 96 LYS A O 1
ATOM 767 N N . HIS A 1 97 ? -6.493 8.344 5.178 1.00 91.19 97 HIS A N 1
ATOM 768 C CA . HIS A 1 97 ? -5.052 8.583 5.182 1.00 91.19 97 HIS A CA 1
ATOM 769 C C . HIS A 1 97 ? -4.306 7.571 4.294 1.00 91.19 97 HIS A C 1
ATOM 771 O O . HIS A 1 97 ? -3.502 7.968 3.453 1.00 91.19 97 HIS A O 1
ATOM 777 N N . LEU A 1 98 ? -4.643 6.281 4.386 1.00 93.12 98 LEU A N 1
ATOM 778 C CA . LEU A 1 98 ? -4.053 5.224 3.552 1.00 93.12 98 LEU A CA 1
ATOM 779 C C . LEU A 1 98 ? -4.343 5.404 2.060 1.00 93.12 98 LEU A C 1
ATOM 781 O O . LEU A 1 98 ? -3.478 5.165 1.215 1.00 93.12 98 LEU A O 1
ATOM 785 N N . THR A 1 99 ? -5.526 5.919 1.732 1.00 94.50 99 THR A N 1
ATOM 786 C CA . THR A 1 99 ? -5.890 6.278 0.356 1.00 94.50 99 THR A CA 1
ATOM 787 C C . THR A 1 99 ? -4.923 7.310 -0.236 1.00 94.50 99 THR A C 1
ATOM 789 O O . THR A 1 99 ? -4.613 7.248 -1.426 1.00 94.50 99 THR A O 1
ATOM 792 N N . ASN A 1 100 ? -4.370 8.217 0.578 1.00 92.12 100 ASN A N 1
ATOM 793 C CA . ASN A 1 100 ? -3.366 9.169 0.103 1.00 92.12 100 ASN A CA 1
ATOM 794 C C . ASN A 1 100 ? -2.059 8.471 -0.291 1.00 92.12 100 ASN A C 1
ATOM 796 O O . ASN A 1 100 ? -1.497 8.818 -1.326 1.00 92.12 100 ASN A O 1
ATOM 800 N N . TYR A 1 101 ? -1.595 7.462 0.459 1.00 90.50 101 TYR A N 1
ATOM 801 C CA . TYR A 1 101 ? -0.413 6.679 0.067 1.00 90.50 101 TYR A CA 1
ATOM 802 C C . TYR A 1 101 ? -0.623 5.969 -1.271 1.00 90.50 101 TYR A C 1
ATOM 804 O O . TYR A 1 101 ? 0.256 6.015 -2.132 1.00 90.50 101 TYR A O 1
ATOM 812 N N . VAL A 1 102 ? -1.803 5.378 -1.479 1.00 94.06 102 VAL A N 1
ATOM 813 C CA . VAL A 1 102 ? -2.162 4.731 -2.750 1.00 94.06 102 VAL A CA 1
ATOM 814 C C . VAL A 1 102 ? -2.186 5.735 -3.897 1.00 94.06 102 VAL A C 1
ATOM 816 O O . VAL A 1 102 ? -1.574 5.498 -4.936 1.00 94.06 102 VAL A O 1
ATOM 819 N N . ASN A 1 103 ? -2.859 6.872 -3.726 1.00 95.00 103 ASN A N 1
ATOM 820 C CA . ASN A 1 103 ? -2.946 7.896 -4.768 1.00 95.00 103 ASN A CA 1
ATOM 821 C C . ASN A 1 103 ? -1.574 8.498 -5.090 1.00 95.00 103 ASN A C 1
ATOM 823 O O . ASN A 1 103 ? -1.244 8.691 -6.261 1.00 95.00 103 ASN A O 1
ATOM 827 N N . ASN A 1 104 ? -0.745 8.719 -4.069 1.00 93.69 104 ASN A N 1
ATOM 828 C CA . ASN A 1 104 ? 0.631 9.164 -4.247 1.00 93.69 104 ASN A CA 1
ATOM 829 C C . ASN A 1 104 ? 1.449 8.125 -5.021 1.00 93.69 104 ASN A C 1
ATOM 831 O O . ASN A 1 104 ? 2.176 8.500 -5.937 1.00 93.69 104 ASN A O 1
ATOM 835 N N . ALA A 1 105 ? 1.318 6.833 -4.702 1.00 90.81 105 ALA A N 1
ATOM 836 C CA . ALA A 1 105 ? 1.991 5.756 -5.427 1.00 90.81 105 ALA A CA 1
ATOM 837 C C . ALA A 1 105 ? 1.560 5.697 -6.900 1.00 90.81 105 ALA A C 1
ATOM 839 O O . ALA A 1 105 ? 2.419 5.611 -7.775 1.00 90.81 105 ALA A O 1
ATOM 840 N N . LYS A 1 106 ? 0.259 5.834 -7.189 1.00 93.25 106 LYS A N 1
ATOM 841 C CA . LYS A 1 106 ? -0.264 5.909 -8.566 1.00 93.25 106 LYS A CA 1
ATOM 842 C C . LYS A 1 106 ? 0.346 7.086 -9.330 1.00 93.25 106 LYS A C 1
ATOM 844 O O . LYS A 1 106 ? 0.903 6.892 -10.405 1.00 93.25 106 LYS A O 1
ATOM 849 N N . GLY A 1 107 ? 0.348 8.280 -8.734 1.00 92.81 107 GLY A N 1
ATOM 850 C CA . GLY A 1 107 ? 0.931 9.480 -9.348 1.00 92.81 107 GLY A CA 1
ATOM 851 C C . GLY A 1 107 ? 2.457 9.442 -9.521 1.00 92.81 107 GLY A C 1
ATOM 852 O O . GLY A 1 107 ? 3.014 10.280 -10.231 1.00 92.81 107 GLY A O 1
ATOM 853 N N . CYS A 1 108 ? 3.158 8.493 -8.889 1.00 91.69 108 CYS A N 1
ATOM 854 C CA . CYS A 1 108 ? 4.593 8.298 -9.101 1.00 91.69 108 CYS A CA 1
ATOM 855 C C . CYS A 1 108 ? 4.906 7.626 -10.444 1.00 91.69 108 CYS A C 1
ATOM 857 O O . CYS A 1 108 ? 5.986 7.874 -10.983 1.00 91.69 108 CYS A O 1
ATOM 859 N N . LEU A 1 109 ? 3.987 6.821 -10.994 1.00 87.44 109 LEU A N 1
ATOM 860 C CA . LEU A 1 109 ? 4.177 6.142 -12.281 1.00 87.44 109 LEU A CA 1
ATOM 861 C C . LEU A 1 109 ? 4.316 7.154 -13.426 1.00 87.44 109 LEU A C 1
ATOM 863 O O . LEU A 1 109 ? 5.279 7.087 -14.192 1.00 87.44 109 LEU A O 1
ATOM 867 N N . ASP A 1 110 ? 3.432 8.155 -13.457 1.00 86.56 110 ASP A N 1
ATOM 868 C CA . ASP A 1 110 ? 3.432 9.224 -14.467 1.00 86.56 110 ASP A CA 1
ATOM 869 C C . ASP A 1 110 ? 4.708 10.079 -14.432 1.00 86.56 110 ASP A C 1
ATOM 871 O O . ASP A 1 110 ? 5.113 10.651 -15.438 1.00 86.56 110 ASP A O 1
ATOM 875 N N . LYS A 1 111 ? 5.352 10.166 -13.262 1.00 90.94 111 LYS A N 1
ATOM 876 C CA . LYS A 1 111 ? 6.565 10.967 -13.027 1.00 90.94 111 LYS A CA 1
ATOM 877 C C . LYS A 1 111 ? 7.850 10.139 -13.032 1.00 90.94 111 LYS A C 1
ATOM 879 O O . LYS A 1 111 ? 8.913 10.682 -12.746 1.00 90.94 111 LYS A O 1
ATOM 884 N N . HIS A 1 112 ? 7.748 8.830 -13.264 1.00 88.81 112 HIS A N 1
ATOM 885 C CA . HIS A 1 112 ? 8.858 7.872 -13.179 1.00 88.81 112 HIS A CA 1
ATOM 886 C C . HIS A 1 112 ? 9.594 7.907 -11.824 1.00 88.81 112 HIS A C 1
ATOM 888 O O . HIS A 1 112 ? 10.784 7.604 -11.735 1.00 88.81 112 HIS A O 1
ATOM 894 N N . ASN A 1 113 ? 8.892 8.284 -10.748 1.00 92.75 113 ASN A N 1
ATOM 895 C CA . ASN A 1 113 ? 9.468 8.419 -9.410 1.00 92.75 113 ASN A CA 1
ATOM 896 C C . ASN A 1 113 ? 9.336 7.106 -8.627 1.00 92.75 113 ASN A C 1
ATOM 898 O O . ASN A 1 113 ? 8.548 6.983 -7.685 1.00 92.75 113 ASN A O 1
ATOM 902 N N . PHE A 1 114 ? 10.102 6.101 -9.046 1.00 87.38 114 PHE A N 1
ATOM 903 C CA . PHE A 1 114 ? 10.037 4.758 -8.465 1.00 87.38 114 PHE A CA 1
ATOM 904 C C . PHE A 1 114 ? 10.457 4.723 -6.992 1.00 87.38 114 PHE A C 1
ATOM 906 O O . PHE A 1 114 ? 9.885 3.960 -6.219 1.00 87.38 114 PHE A O 1
ATOM 913 N N . GLU A 1 115 ? 11.390 5.583 -6.581 1.00 89.75 115 GLU A N 1
ATOM 914 C CA . GLU A 1 115 ? 11.851 5.690 -5.191 1.00 89.75 115 GLU A CA 1
ATOM 915 C C . GLU A 1 115 ? 10.702 6.087 -4.251 1.00 89.75 115 GLU A C 1
ATOM 917 O O . GLU A 1 115 ? 10.466 5.461 -3.215 1.00 89.75 115 GLU A O 1
ATOM 922 N N . GLN A 1 116 ? 9.926 7.106 -4.634 1.00 92.00 116 GLN A N 1
ATOM 923 C CA . GLN A 1 116 ? 8.756 7.514 -3.862 1.00 92.00 116 GLN A CA 1
ATOM 924 C C . GLN A 1 116 ? 7.646 6.456 -3.910 1.00 92.00 116 GLN A C 1
ATOM 926 O O . GLN A 1 116 ? 6.972 6.230 -2.903 1.00 92.00 116 GLN A O 1
ATOM 931 N N . MET A 1 117 ? 7.469 5.778 -5.049 1.00 89.94 117 MET A N 1
ATOM 932 C CA . MET A 1 117 ? 6.521 4.668 -5.159 1.00 89.94 117 MET A CA 1
ATOM 933 C C . MET A 1 117 ? 6.871 3.533 -4.193 1.00 89.94 117 MET A C 1
ATOM 935 O O . MET A 1 117 ? 5.991 3.060 -3.471 1.00 89.94 117 MET A O 1
ATOM 939 N N . ARG A 1 118 ? 8.150 3.146 -4.123 1.00 86.50 118 ARG A N 1
ATOM 940 C CA . ARG A 1 118 ? 8.658 2.144 -3.182 1.00 86.50 118 ARG A CA 1
ATOM 941 C C . ARG A 1 118 ? 8.372 2.547 -1.735 1.00 86.50 118 ARG A C 1
ATOM 943 O O . ARG A 1 118 ? 7.803 1.750 -0.999 1.00 86.50 118 ARG A O 1
ATOM 950 N N . LYS A 1 119 ? 8.668 3.790 -1.344 1.00 89.50 119 LYS A N 1
ATOM 951 C CA . LYS A 1 119 ? 8.386 4.302 0.015 1.00 89.50 119 LYS A CA 1
ATOM 952 C C . LYS A 1 119 ? 6.900 4.254 0.378 1.00 89.50 119 LYS A C 1
ATOM 954 O O . LYS A 1 119 ? 6.548 3.913 1.509 1.00 89.50 119 LYS A O 1
ATOM 959 N N . ASN A 1 120 ? 6.019 4.574 -0.571 1.00 90.38 120 ASN A N 1
ATOM 960 C CA . ASN A 1 120 ? 4.573 4.475 -0.360 1.00 90.38 120 ASN A CA 1
ATOM 961 C C . ASN A 1 120 ? 4.128 3.012 -0.193 1.00 90.38 120 ASN A C 1
ATOM 963 O O . ASN A 1 120 ? 3.351 2.719 0.713 1.00 90.38 120 ASN A O 1
ATOM 967 N N . LEU A 1 121 ? 4.651 2.090 -1.012 1.00 88.00 121 LEU A N 1
ATOM 968 C CA . LEU A 1 121 ? 4.396 0.651 -0.871 1.00 88.00 121 LEU A CA 1
ATOM 969 C C . LEU A 1 121 ? 4.893 0.115 0.476 1.00 88.00 121 LEU A C 1
ATOM 971 O O . LEU A 1 121 ? 4.149 -0.571 1.164 1.00 88.00 121 LEU A O 1
ATOM 975 N N . GLU A 1 122 ? 6.105 0.476 0.896 1.00 86.12 122 GLU A N 1
ATOM 976 C CA . GLU A 1 122 ? 6.656 0.092 2.201 1.00 86.12 122 GLU A CA 1
ATOM 977 C C . GLU A 1 122 ? 5.808 0.627 3.363 1.00 86.12 122 GLU A C 1
ATOM 979 O O . GLU A 1 122 ? 5.625 -0.065 4.362 1.00 86.12 122 GLU A O 1
ATOM 984 N N . SER A 1 123 ? 5.247 1.832 3.228 1.00 87.94 123 SER A N 1
ATOM 985 C CA . SER A 1 123 ? 4.335 2.403 4.229 1.00 87.94 123 SER A CA 1
ATOM 986 C C . SER A 1 123 ? 3.023 1.617 4.318 1.00 87.94 123 SER A C 1
ATOM 988 O O . SER A 1 123 ? 2.563 1.322 5.417 1.00 87.94 123 SER A O 1
ATOM 990 N N . LEU A 1 124 ? 2.449 1.213 3.179 1.00 88.81 124 LEU A N 1
ATOM 991 C CA . LEU A 1 124 ? 1.256 0.357 3.146 1.00 88.81 124 LEU A CA 1
ATOM 992 C C . LEU A 1 124 ? 1.538 -1.035 3.721 1.00 88.81 124 LEU A C 1
ATOM 994 O O . LEU A 1 124 ? 0.730 -1.563 4.480 1.00 88.81 124 LEU A O 1
ATOM 998 N N . VAL A 1 125 ? 2.697 -1.608 3.394 1.00 86.00 125 VAL A N 1
ATOM 999 C CA . VAL A 1 125 ? 3.141 -2.915 3.890 1.00 86.00 125 VAL A CA 1
ATOM 1000 C C . VAL A 1 125 ? 3.290 -2.916 5.406 1.00 86.00 125 VAL A C 1
ATOM 1002 O O . VAL A 1 125 ? 2.818 -3.849 6.047 1.00 86.00 125 VAL A O 1
ATOM 1005 N N . LYS A 1 126 ? 3.889 -1.872 5.992 1.00 85.88 126 LYS A N 1
ATOM 1006 C CA . LYS A 1 126 ? 3.973 -1.736 7.455 1.00 85.88 126 LYS A CA 1
ATOM 1007 C C . LYS A 1 126 ? 2.590 -1.776 8.094 1.00 85.88 126 LYS A C 1
ATOM 1009 O O . LYS A 1 126 ? 2.404 -2.374 9.130 1.00 85.88 126 LYS A O 1
ATOM 1014 N N . ILE A 1 127 ? 1.581 -1.208 7.449 1.00 88.62 127 ILE A N 1
ATOM 1015 C CA . ILE A 1 127 ? 0.242 -1.099 8.032 1.00 88.62 127 ILE A CA 1
ATOM 1016 C C . ILE A 1 127 ? -0.614 -2.364 7.769 1.00 88.62 127 ILE A C 1
ATOM 1018 O O . ILE A 1 127 ? -1.763 -2.444 8.199 1.00 88.62 127 ILE A O 1
ATOM 1022 N N . LEU A 1 128 ? -0.066 -3.409 7.128 1.00 87.62 128 LEU A N 1
ATOM 1023 C CA . LEU A 1 128 ? -0.787 -4.657 6.822 1.00 87.62 128 LEU A CA 1
ATOM 1024 C C . 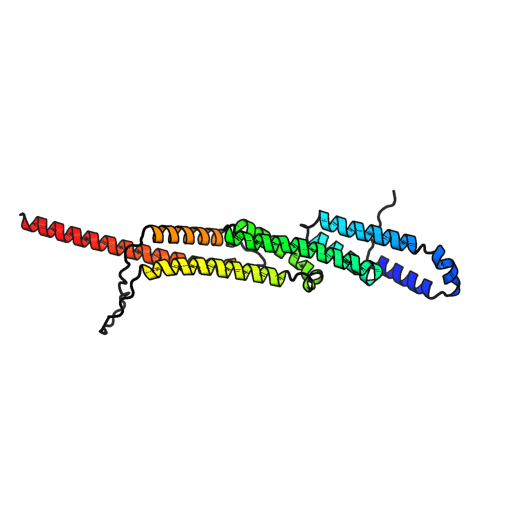LEU A 1 128 ? -1.351 -5.383 8.049 1.00 87.62 128 LEU A C 1
ATOM 1026 O O . LEU A 1 128 ? -2.359 -6.082 7.918 1.00 87.62 128 LEU A O 1
ATOM 1030 N N . SER A 1 129 ? -0.736 -5.251 9.224 1.00 87.25 129 SER A N 1
ATOM 1031 C CA . SER A 1 129 ? -1.271 -5.838 10.461 1.00 87.25 129 SER A CA 1
ATOM 1032 C C . SER A 1 129 ? -2.658 -5.296 10.814 1.00 87.25 129 SER A C 1
ATOM 1034 O O . SER A 1 129 ? -3.490 -6.044 11.326 1.00 87.25 129 SER A O 1
ATOM 1036 N N . LEU A 1 130 ? -2.956 -4.052 10.423 1.00 92.56 130 LEU A N 1
ATOM 1037 C CA . LEU A 1 130 ? -4.242 -3.398 10.667 1.00 92.56 130 LEU A CA 1
ATOM 1038 C C . LEU A 1 130 ? -5.357 -3.883 9.723 1.00 92.56 130 LEU A C 1
ATOM 1040 O O . LEU A 1 130 ? -6.493 -3.409 9.811 1.00 92.56 130 LEU A O 1
ATOM 1044 N N . GLN A 1 131 ? -5.075 -4.824 8.811 1.00 91.62 131 GLN A N 1
ATOM 1045 C CA . GLN A 1 131 ? -6.048 -5.341 7.839 1.00 91.62 131 GLN A CA 1
ATOM 1046 C C . GLN A 1 131 ? -7.342 -5.830 8.508 1.00 91.62 131 GLN A C 1
ATOM 1048 O O . GLN A 1 131 ? -8.424 -5.617 7.965 1.00 91.62 131 GLN A O 1
ATOM 1053 N N . SER A 1 132 ? -7.262 -6.469 9.678 1.00 93.00 132 SER A N 1
ATOM 1054 C CA . SER A 1 132 ? -8.436 -6.965 10.415 1.00 93.00 132 SER A CA 1
ATOM 1055 C C . SER A 1 132 ? -9.417 -5.847 10.790 1.00 93.00 132 SER A C 1
ATOM 1057 O O . SER A 1 132 ? -10.630 -6.059 10.749 1.00 93.00 132 SER A O 1
ATOM 1059 N N . HIS A 1 133 ? -8.909 -4.652 11.099 1.00 94.56 133 HIS A N 1
ATOM 1060 C CA . HIS A 1 133 ? -9.719 -3.475 11.412 1.00 94.56 133 HIS A CA 1
ATOM 1061 C C . HIS A 1 133 ? -10.267 -2.797 10.157 1.00 94.56 133 HIS A C 1
ATOM 1063 O O . HIS A 1 133 ? -11.363 -2.232 10.180 1.00 94.56 133 HIS A O 1
ATOM 1069 N N . LEU A 1 134 ? -9.507 -2.841 9.062 1.00 94.81 134 LEU A N 1
ATOM 1070 C CA . LEU A 1 134 ? -9.728 -1.977 7.907 1.00 94.81 134 LEU A CA 1
ATOM 1071 C C . LEU A 1 134 ? -10.374 -2.659 6.707 1.00 94.81 134 LEU A C 1
ATOM 1073 O O . LEU A 1 134 ? -10.975 -1.946 5.916 1.00 94.81 134 LEU A O 1
ATOM 1077 N N . VAL A 1 135 ? -10.338 -3.990 6.582 1.00 91.94 135 VAL A N 1
ATOM 1078 C CA . VAL A 1 135 ? -10.729 -4.725 5.356 1.00 91.94 135 VAL A CA 1
ATOM 1079 C C . VAL A 1 135 ? -12.078 -4.308 4.755 1.00 91.94 135 VAL A C 1
ATOM 1081 O O . VAL A 1 135 ? -12.234 -4.290 3.541 1.00 91.94 135 VAL A O 1
ATOM 1084 N N . SER A 1 136 ? -13.054 -3.931 5.587 1.00 91.31 136 SER A N 1
ATOM 1085 C CA . SER A 1 136 ? -14.381 -3.490 5.125 1.00 91.31 136 SER A CA 1
ATOM 1086 C C . SER A 1 136 ? -14.422 -2.071 4.536 1.00 91.31 136 SER A C 1
ATOM 1088 O O . SER A 1 136 ? -15.361 -1.732 3.822 1.00 91.31 136 SER A O 1
ATOM 1090 N N . LEU A 1 137 ? -13.432 -1.236 4.853 1.00 94.38 137 LEU A N 1
ATOM 1091 C CA . LEU A 1 137 ? -13.321 0.164 4.434 1.00 94.38 137 LEU A CA 1
ATOM 1092 C C . LEU A 1 137 ? -12.179 0.378 3.438 1.00 94.38 137 LEU A C 1
ATOM 1094 O O . LEU A 1 137 ? -12.277 1.235 2.564 1.00 94.38 137 LEU A O 1
ATOM 1098 N N . PHE A 1 138 ? -11.090 -0.364 3.611 1.00 94.75 138 PHE A N 1
ATOM 1099 C CA . PHE A 1 138 ? -9.867 -0.259 2.840 1.00 94.75 138 PHE A CA 1
ATOM 1100 C C . PHE A 1 138 ? -9.118 -1.592 2.908 1.00 94.75 138 PHE A C 1
ATOM 1102 O O . PHE A 1 138 ? -8.575 -1.968 3.949 1.00 94.75 138 PHE A O 1
ATOM 1109 N N . ASP A 1 139 ? -9.096 -2.312 1.792 1.00 95.06 139 ASP A N 1
ATOM 1110 C CA . ASP A 1 139 ? -8.373 -3.573 1.689 1.00 95.06 139 ASP A CA 1
ATOM 1111 C C . ASP A 1 139 ? -6.909 -3.304 1.307 1.00 95.06 139 ASP A C 1
ATOM 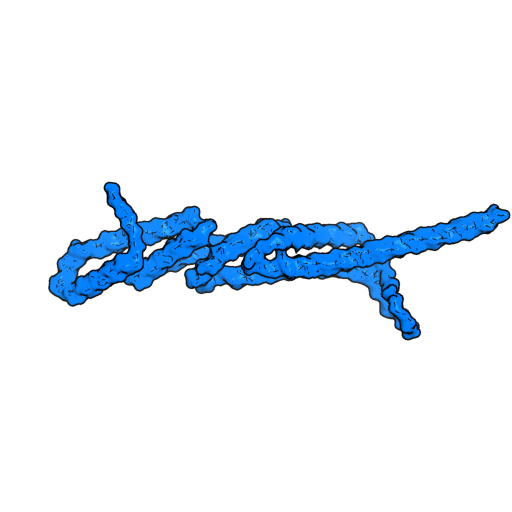1113 O O . ASP A 1 139 ? -6.578 -3.105 0.138 1.00 95.06 139 ASP A O 1
ATOM 1117 N N . ILE A 1 140 ? -6.026 -3.289 2.311 1.00 90.81 140 ILE A N 1
ATOM 1118 C CA . ILE A 1 140 ? -4.601 -2.970 2.139 1.00 90.81 140 ILE A CA 1
ATOM 1119 C C . ILE A 1 140 ? -3.941 -3.980 1.201 1.00 90.81 140 ILE A C 1
ATOM 1121 O O . ILE A 1 140 ? -3.175 -3.593 0.318 1.00 90.81 140 ILE A O 1
ATOM 1125 N N . LYS A 1 141 ? -4.256 -5.272 1.361 1.00 89.38 141 LYS A N 1
ATOM 1126 C CA . LYS A 1 141 ? -3.706 -6.336 0.510 1.00 89.38 141 LYS A CA 1
ATOM 1127 C C . LYS A 1 141 ? -4.101 -6.122 -0.943 1.00 89.38 141 LYS A C 1
ATOM 1129 O O . LYS A 1 141 ? -3.234 -6.147 -1.815 1.00 89.38 141 LYS A O 1
ATOM 1134 N N . GLN A 1 142 ? -5.384 -5.868 -1.192 1.00 92.00 142 GLN A N 1
ATOM 1135 C CA . GLN A 1 142 ? -5.869 -5.637 -2.548 1.00 92.00 142 GLN A CA 1
ATOM 1136 C C . GLN A 1 142 ? -5.249 -4.378 -3.166 1.00 92.00 142 GLN A C 1
ATOM 1138 O O . GLN A 1 142 ? -4.861 -4.405 -4.333 1.00 92.00 142 GLN A O 1
ATOM 1143 N N . GLU A 1 143 ? -5.110 -3.288 -2.409 1.00 92.75 143 GLU A N 1
ATOM 1144 C CA . GLU A 1 143 ? -4.489 -2.061 -2.917 1.00 92.75 143 GLU A CA 1
ATOM 1145 C C . GLU A 1 143 ? -2.998 -2.235 -3.229 1.00 92.75 143 GLU A C 1
ATOM 1147 O O . GLU A 1 143 ? -2.539 -1.754 -4.267 1.00 92.75 143 GLU A O 1
ATOM 1152 N N . ILE A 1 144 ? -2.244 -2.976 -2.409 1.00 86.12 144 ILE A N 1
ATOM 1153 C CA . ILE A 1 144 ? -0.851 -3.332 -2.723 1.00 86.12 144 ILE A CA 1
ATOM 1154 C C . ILE A 1 144 ? -0.795 -4.128 -4.033 1.00 86.12 144 ILE A C 1
ATOM 1156 O O . ILE A 1 144 ? -0.066 -3.739 -4.945 1.00 86.12 144 ILE A O 1
ATOM 1160 N N . THR A 1 145 ? -1.615 -5.173 -4.185 1.00 85.62 145 THR A N 1
ATOM 1161 C CA . THR A 1 145 ? -1.668 -5.973 -5.422 1.00 85.62 145 THR A CA 1
ATOM 1162 C C . THR A 1 145 ? -2.072 -5.141 -6.643 1.00 85.62 145 THR A C 1
ATOM 1164 O O . THR A 1 145 ? -1.526 -5.318 -7.737 1.00 85.62 145 THR A O 1
ATOM 1167 N N . ASN A 1 146 ? -2.998 -4.194 -6.481 1.00 89.81 146 ASN A N 1
ATOM 1168 C CA . ASN A 1 146 ? -3.394 -3.275 -7.545 1.00 89.81 146 ASN A CA 1
ATOM 1169 C C . ASN A 1 146 ? -2.221 -2.382 -7.976 1.00 89.81 146 ASN A C 1
ATOM 1171 O O . ASN A 1 146 ? -1.997 -2.206 -9.176 1.00 89.81 146 ASN A O 1
ATOM 1175 N N . LEU A 1 147 ? -1.463 -1.834 -7.021 1.00 87.56 147 LEU A N 1
ATOM 1176 C CA . LEU A 1 147 ? -0.284 -1.006 -7.293 1.00 87.56 147 LEU A CA 1
ATOM 1177 C C . LEU A 1 147 ? 0.840 -1.807 -7.960 1.00 87.56 147 LEU A C 1
ATOM 1179 O O . LEU A 1 147 ? 1.427 -1.331 -8.933 1.00 87.56 147 LEU A O 1
ATOM 1183 N N . GLU A 1 148 ? 1.107 -3.027 -7.490 1.00 83.19 148 GLU A N 1
ATOM 1184 C CA . GLU A 1 148 ? 2.062 -3.949 -8.118 1.00 83.19 148 GLU A CA 1
ATOM 1185 C C . GLU A 1 148 ? 1.674 -4.234 -9.573 1.00 83.19 148 GLU A C 1
ATOM 1187 O O . GLU A 1 148 ? 2.499 -4.132 -10.481 1.00 83.19 148 GLU A O 1
ATOM 1192 N N . THR A 1 149 ? 0.396 -4.539 -9.810 1.00 84.19 149 THR A N 1
ATOM 1193 C CA . THR A 1 149 ? -0.126 -4.819 -11.152 1.00 84.19 149 THR A CA 1
ATOM 1194 C C . THR A 1 149 ? 0.024 -3.607 -12.067 1.00 84.19 149 THR A C 1
ATOM 1196 O O . THR A 1 149 ? 0.484 -3.748 -13.200 1.00 84.19 149 THR A O 1
ATOM 1199 N N . GLN A 1 150 ? -0.309 -2.409 -11.581 1.00 87.56 150 GLN A N 1
ATOM 1200 C CA . GLN A 1 150 ? -0.166 -1.169 -12.348 1.00 87.56 150 GLN A CA 1
ATOM 1201 C C . GLN A 1 150 ? 1.292 -0.875 -12.697 1.00 87.56 150 GLN A C 1
ATOM 1203 O O . GLN A 1 150 ? 1.580 -0.559 -13.852 1.00 87.56 150 GLN A O 1
ATOM 1208 N N . LEU A 1 151 ? 2.217 -1.045 -11.749 1.00 85.88 151 LEU A N 1
ATOM 1209 C CA . LEU A 1 151 ? 3.649 -0.907 -12.010 1.00 85.88 151 LEU A CA 1
ATOM 1210 C C . LEU A 1 151 ? 4.117 -1.906 -13.072 1.00 85.88 151 LEU A C 1
ATOM 1212 O O . LEU A 1 151 ? 4.774 -1.521 -14.036 1.00 85.88 151 LEU A O 1
ATOM 1216 N N . LEU A 1 152 ? 3.742 -3.180 -12.951 1.00 80.94 152 LEU A N 1
ATOM 1217 C CA . LEU A 1 152 ? 4.120 -4.203 -13.928 1.00 80.94 152 LEU A CA 1
ATOM 1218 C C . LEU A 1 152 ? 3.556 -3.910 -15.320 1.00 80.94 152 LEU A C 1
ATOM 1220 O O . LEU A 1 152 ? 4.263 -4.067 -16.315 1.00 80.94 152 LEU A O 1
ATOM 1224 N N . MET A 1 153 ? 2.298 -3.475 -15.410 1.00 85.06 153 MET A N 1
ATOM 1225 C CA . MET A 1 153 ? 1.691 -3.059 -16.675 1.00 85.06 153 MET A CA 1
ATOM 1226 C C . MET A 1 153 ? 2.426 -1.864 -17.280 1.00 85.06 153 MET A C 1
ATOM 1228 O O . MET A 1 153 ? 2.701 -1.863 -18.480 1.00 85.06 153 MET A O 1
ATOM 1232 N N . TYR A 1 154 ? 2.782 -0.883 -16.453 1.00 87.25 154 TYR A N 1
ATOM 1233 C CA . TYR A 1 154 ? 3.529 0.297 -16.860 1.00 87.25 154 TYR A CA 1
ATOM 1234 C C . TYR A 1 154 ? 4.912 -0.068 -17.426 1.00 87.25 154 TYR A C 1
ATOM 1236 O O . TYR A 1 154 ? 5.241 0.302 -18.554 1.00 87.25 154 TYR A O 1
ATOM 1244 N N . LEU A 1 155 ? 5.687 -0.886 -16.710 1.00 82.94 155 LEU A N 1
ATOM 1245 C CA . LEU A 1 155 ? 7.008 -1.336 -17.164 1.00 82.94 155 LEU A CA 1
ATOM 1246 C C . LEU A 1 155 ? 6.919 -2.207 -18.428 1.00 82.94 155 LEU A C 1
ATOM 1248 O O . LEU A 1 155 ? 7.730 -2.066 -19.342 1.00 82.94 155 LEU A O 1
ATOM 1252 N N . ARG A 1 156 ? 5.902 -3.073 -18.534 1.00 81.25 156 ARG A N 1
ATOM 1253 C CA . ARG A 1 156 ? 5.648 -3.862 -19.753 1.00 81.25 156 ARG A CA 1
ATOM 1254 C C . ARG A 1 156 ? 5.279 -2.991 -20.945 1.00 81.25 156 ARG A C 1
ATOM 1256 O O . ARG A 1 156 ? 5.669 -3.319 -22.061 1.00 81.25 156 ARG A O 1
ATOM 1263 N N . LYS A 1 157 ? 4.529 -1.908 -20.735 1.00 88.06 157 LYS A N 1
ATOM 1264 C CA . LYS A 1 157 ? 4.203 -0.951 -21.794 1.00 88.06 157 LYS A CA 1
ATOM 1265 C C . LYS A 1 157 ? 5.483 -0.326 -22.353 1.00 88.06 157 LYS A C 1
ATOM 1267 O O . LYS A 1 157 ? 5.707 -0.442 -23.553 1.00 88.06 157 LYS A O 1
ATOM 1272 N N . LEU A 1 158 ? 6.351 0.206 -21.489 1.00 83.50 158 LEU A N 1
ATOM 1273 C CA . LEU A 1 158 ? 7.652 0.762 -21.892 1.00 83.50 158 LEU A CA 1
ATOM 1274 C C . LEU A 1 158 ? 8.522 -0.272 -22.620 1.00 83.50 158 LEU A C 1
ATOM 1276 O O . LEU A 1 158 ? 9.104 0.010 -23.668 1.00 83.50 158 LEU A O 1
ATOM 1280 N N . MET A 1 159 ? 8.557 -1.506 -22.107 1.00 78.88 159 MET A N 1
ATOM 1281 C CA . MET A 1 159 ? 9.247 -2.621 -22.761 1.00 78.88 159 MET A CA 1
ATOM 1282 C C . MET A 1 159 ? 8.700 -2.878 -24.170 1.00 78.88 159 MET A C 1
ATOM 1284 O O . MET A 1 159 ? 9.473 -3.048 -25.110 1.00 78.88 159 MET A O 1
ATOM 1288 N N . ASN A 1 160 ? 7.379 -2.937 -24.327 1.00 79.88 160 ASN A N 1
ATOM 1289 C CA . ASN A 1 160 ? 6.740 -3.216 -25.610 1.00 79.88 160 A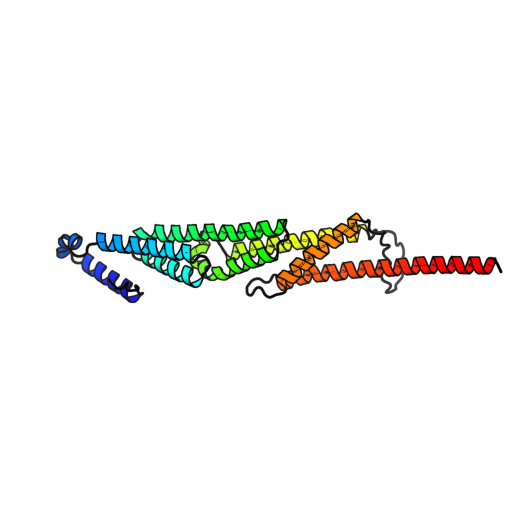SN A CA 1
ATOM 1290 C C . ASN A 1 160 ? 6.922 -2.068 -26.607 1.00 79.88 160 ASN A C 1
ATOM 1292 O O . ASN A 1 160 ? 7.075 -2.332 -27.797 1.00 79.88 160 ASN A O 1
ATOM 1296 N N . GLU A 1 161 ? 6.943 -0.822 -26.136 1.00 85.25 161 GLU A N 1
ATOM 1297 C CA . GLU A 1 161 ? 7.269 0.350 -26.953 1.00 85.25 161 GLU A CA 1
ATOM 1298 C C . GLU A 1 161 ? 8.702 0.259 -27.482 1.00 85.25 161 GLU A C 1
ATOM 1300 O O . GLU A 1 161 ? 8.905 0.329 -28.695 1.00 85.25 161 GLU A O 1
ATOM 1305 N N . GLY A 1 162 ? 9.678 -0.013 -26.605 1.00 79.25 162 GLY A N 1
ATOM 1306 C CA . GLY A 1 162 ? 11.067 -0.235 -27.017 1.00 79.25 162 GLY A CA 1
ATOM 1307 C C . GLY A 1 162 ? 11.200 -1.415 -27.984 1.00 79.25 162 GLY A C 1
ATOM 1308 O O . GLY A 1 162 ? 11.814 -1.301 -29.040 1.00 79.25 162 GLY A O 1
ATOM 1309 N N . LEU A 1 163 ? 10.539 -2.539 -27.692 1.00 76.12 163 LEU A N 1
ATOM 1310 C CA . LEU A 1 163 ? 10.522 -3.701 -28.582 1.00 76.12 163 LEU A CA 1
ATOM 1311 C C . LEU A 1 163 ? 9.874 -3.391 -29.939 1.00 76.12 163 LEU A C 1
ATOM 1313 O O . LEU A 1 163 ? 10.284 -3.954 -30.950 1.00 76.12 163 LEU A O 1
ATOM 1317 N N . GLY A 1 164 ? 8.863 -2.526 -29.975 1.00 80.88 164 GLY A N 1
ATOM 1318 C CA . GLY A 1 164 ? 8.222 -2.076 -31.205 1.00 80.88 164 GLY A CA 1
ATOM 1319 C C . GLY A 1 164 ? 9.176 -1.285 -32.095 1.00 80.88 164 GLY A C 1
ATOM 1320 O O . GLY A 1 164 ? 9.235 -1.550 -33.293 1.00 80.88 164 GLY A O 1
ATOM 1321 N N . VAL A 1 165 ? 9.959 -0.374 -31.511 1.00 81.50 165 VAL A N 1
ATOM 1322 C CA . VAL A 1 165 ? 11.017 0.370 -32.220 1.00 81.50 165 VAL A CA 1
ATOM 1323 C C . VAL A 1 165 ? 12.055 -0.592 -32.799 1.00 81.50 165 VAL A C 1
ATOM 1325 O O . VAL A 1 165 ? 12.344 -0.563 -33.992 1.00 81.50 165 VAL A O 1
ATOM 1328 N N . ILE A 1 166 ? 12.526 -1.525 -31.971 1.00 73.31 166 ILE A N 1
ATOM 1329 C CA . ILE A 1 166 ? 13.457 -2.588 -32.365 1.00 73.31 166 ILE A CA 1
ATOM 1330 C C . ILE A 1 166 ? 12.917 -3.399 -33.548 1.00 73.31 166 ILE A C 1
ATOM 1332 O O . ILE A 1 166 ? 13.625 -3.623 -34.524 1.00 73.31 166 ILE A O 1
ATOM 1336 N N . LYS A 1 167 ? 11.657 -3.840 -33.468 1.00 75.69 167 LYS A N 1
ATOM 1337 C CA . LYS A 1 167 ? 11.018 -4.632 -34.522 1.00 75.69 167 LYS A CA 1
ATOM 1338 C C . LYS A 1 167 ? 10.848 -3.848 -35.816 1.00 75.69 167 LYS A C 1
ATOM 1340 O O . LYS A 1 167 ? 11.004 -4.436 -36.865 1.00 75.69 167 LYS A O 1
ATOM 1345 N N . LYS A 1 168 ? 10.548 -2.547 -35.767 1.00 76.44 168 LYS A N 1
ATOM 1346 C CA . LYS A 1 168 ? 10.450 -1.723 -36.985 1.00 76.44 168 LYS A CA 1
ATOM 1347 C C . LYS A 1 168 ? 11.786 -1.595 -37.710 1.00 76.44 168 LYS A C 1
ATOM 1349 O O . LYS A 1 168 ? 11.799 -1.569 -38.933 1.00 76.44 168 LYS A O 1
ATOM 1354 N N . ALA A 1 169 ? 12.886 -1.528 -36.963 1.00 68.62 169 ALA A N 1
ATOM 1355 C CA . ALA A 1 169 ? 14.225 -1.494 -37.543 1.00 68.62 169 ALA A CA 1
ATOM 1356 C C . ALA A 1 169 ? 14.625 -2.839 -38.173 1.00 68.62 169 ALA A C 1
ATOM 1358 O O . ALA A 1 169 ? 15.463 -2.884 -39.062 1.00 68.62 169 ALA A O 1
ATOM 1359 N N . ILE A 1 170 ? 14.015 -3.936 -37.730 1.00 65.62 170 ILE A N 1
ATOM 1360 C CA . ILE A 1 170 ? 14.185 -5.289 -38.262 1.00 65.62 170 ILE A CA 1
ATOM 1361 C C . ILE A 1 170 ? 13.107 -5.494 -39.344 1.00 65.62 170 ILE A C 1
ATOM 1363 O O . ILE A 1 170 ? 11.988 -5.891 -39.032 1.00 65.62 170 ILE A O 1
ATOM 1367 N N . LYS A 1 171 ? 13.394 -5.200 -40.618 1.00 57.88 171 LYS A N 1
ATOM 1368 C CA . LYS A 1 171 ? 12.411 -5.442 -41.692 1.00 57.88 171 LYS A CA 1
ATOM 1369 C C . LYS A 1 171 ? 12.082 -6.939 -41.795 1.00 57.88 171 LYS A C 1
ATOM 1371 O O . LYS A 1 171 ? 12.984 -7.763 -41.924 1.00 57.88 171 LYS A O 1
ATOM 1376 N N . ASP A 1 172 ? 10.789 -7.271 -41.782 1.00 49.25 172 ASP A N 1
ATOM 1377 C CA . ASP A 1 172 ? 10.276 -8.557 -42.261 1.00 49.25 172 ASP A CA 1
ATOM 1378 C C . ASP A 1 172 ? 10.581 -8.673 -43.762 1.00 49.25 172 ASP A C 1
ATOM 1380 O O . ASP A 1 172 ? 10.077 -7.881 -44.562 1.00 49.25 172 ASP A O 1
ATOM 1384 N N . GLU A 1 173 ? 11.353 -9.681 -44.158 1.00 37.66 173 GLU A N 1
ATOM 1385 C CA . GLU A 1 173 ? 11.417 -10.128 -45.549 1.00 37.66 173 GLU A CA 1
ATOM 1386 C C . GLU A 1 173 ? 10.729 -11.503 -45.649 1.00 37.66 173 GLU A C 1
ATOM 1388 O O . GLU A 1 173 ? 11.347 -12.536 -45.380 1.00 37.66 173 GLU A O 1
ATOM 1393 N N . PRO A 1 174 ? 9.429 -11.576 -45.993 1.00 41.50 174 PRO A N 1
ATOM 1394 C CA . PRO A 1 174 ? 8.797 -12.835 -46.337 1.00 41.50 174 PRO A CA 1
ATOM 1395 C C . PRO A 1 174 ? 9.040 -13.081 -47.826 1.00 41.50 174 PRO A C 1
ATOM 1397 O O . PRO A 1 174 ? 8.206 -12.703 -48.641 1.00 41.50 174 PRO A O 1
ATOM 1400 N N . ASN A 1 175 ? 10.194 -13.652 -48.189 1.00 37.69 175 ASN A N 1
ATOM 1401 C CA . ASN A 1 175 ? 10.385 -14.372 -49.459 1.00 37.69 175 ASN A CA 1
ATOM 1402 C C . ASN A 1 175 ? 11.710 -15.158 -49.501 1.00 37.69 175 ASN A C 1
ATOM 1404 O O . ASN A 1 175 ? 12.480 -15.057 -50.450 1.00 37.69 175 ASN A O 1
ATOM 1408 N N . PHE A 1 176 ? 11.955 -16.030 -48.521 1.00 35.19 176 PHE A N 1
ATOM 1409 C CA . PHE A 1 176 ? 12.894 -17.137 -48.725 1.00 35.19 176 PHE A CA 1
ATOM 1410 C C . PHE A 1 176 ? 12.134 -18.364 -49.232 1.00 35.19 176 PHE A C 1
ATOM 1412 O O . PHE A 1 176 ? 11.828 -19.299 -48.495 1.00 35.19 176 PHE A O 1
ATOM 1419 N N . HIS A 1 177 ? 11.824 -18.376 -50.529 1.00 38.53 177 HIS A N 1
ATOM 1420 C CA . HIS A 1 177 ? 11.639 -19.644 -51.224 1.00 38.53 177 HIS A CA 1
ATOM 1421 C C . HIS A 1 177 ? 13.013 -20.283 -51.432 1.00 38.53 177 HIS A C 1
ATOM 1423 O O . HIS A 1 177 ? 13.660 -20.030 -52.444 1.00 38.53 177 HIS A O 1
ATOM 1429 N N . LYS A 1 178 ? 13.427 -21.120 -50.480 1.00 36.47 178 LYS A N 1
ATOM 1430 C CA . LYS A 1 178 ? 13.871 -22.510 -50.681 1.00 36.47 178 LYS A CA 1
ATOM 1431 C C . LYS A 1 178 ? 14.675 -22.979 -49.478 1.00 36.47 178 LYS A C 1
ATOM 1433 O O . LYS A 1 178 ? 15.510 -22.264 -48.943 1.00 36.47 178 LYS A O 1
ATOM 1438 N N . GLU A 1 179 ? 14.348 -24.202 -49.086 1.00 43.25 179 GLU A N 1
ATOM 1439 C CA . GLU A 1 179 ? 15.066 -25.037 -48.139 1.00 43.25 179 GLU A CA 1
ATOM 1440 C C . GLU A 1 179 ? 16.574 -24.975 -48.379 1.00 43.25 179 GLU A C 1
ATOM 1442 O O . GLU A 1 179 ? 17.025 -25.296 -49.473 1.00 43.25 179 GLU A O 1
ATOM 1447 N N . GLU A 1 180 ? 17.347 -24.677 -47.339 1.00 33.50 180 GLU A N 1
ATOM 1448 C CA . GLU A 1 180 ? 18.615 -25.363 -47.131 1.00 33.50 180 GLU A CA 1
ATOM 1449 C C . GLU A 1 180 ? 18.971 -25.356 -45.645 1.00 33.50 180 GLU A C 1
ATOM 1451 O O . GLU A 1 180 ? 18.803 -24.372 -44.926 1.00 33.50 180 GLU A O 1
ATOM 1456 N N . LYS A 1 181 ? 19.354 -26.541 -45.177 1.00 44.19 181 LYS A N 1
ATOM 1457 C CA . LYS A 1 181 ? 19.743 -26.845 -43.808 1.00 44.19 181 LYS A CA 1
ATOM 1458 C C . LYS A 1 181 ? 21.082 -26.169 -43.524 1.00 44.19 181 LYS A C 1
ATOM 1460 O O . LYS A 1 181 ? 22.072 -26.614 -44.088 1.00 44.19 181 LYS A O 1
ATOM 1465 N N . ASP A 1 182 ? 21.126 -25.192 -42.627 1.00 34.31 182 ASP A N 1
ATOM 1466 C CA . ASP A 1 182 ? 22.323 -24.941 -41.822 1.00 34.31 182 ASP A CA 1
ATOM 1467 C C . ASP A 1 182 ? 22.005 -24.050 -40.613 1.00 34.31 182 ASP A C 1
ATOM 1469 O O . ASP A 1 182 ? 21.133 -23.184 -40.690 1.00 34.31 182 ASP A O 1
ATOM 1473 N N . ASP A 1 183 ? 22.730 -24.251 -39.511 1.00 40.44 183 ASP A N 1
ATOM 1474 C CA . ASP A 1 183 ? 22.640 -23.536 -38.219 1.00 40.44 183 ASP A CA 1
ATOM 1475 C C . ASP A 1 183 ? 23.146 -22.076 -38.308 1.00 40.44 183 ASP A C 1
ATOM 1477 O O . ASP A 1 183 ? 23.858 -21.554 -37.446 1.00 40.44 183 ASP A O 1
ATOM 1481 N N . THR A 1 184 ? 22.778 -21.373 -39.376 1.00 37.31 184 THR A N 1
ATOM 1482 C CA . THR A 1 184 ? 23.160 -19.984 -39.605 1.00 37.31 184 THR A CA 1
ATOM 1483 C C . THR A 1 184 ? 21.988 -19.103 -39.215 1.00 37.31 184 THR A C 1
ATOM 1485 O O . THR A 1 184 ? 20.963 -19.070 -39.894 1.00 37.31 184 THR A O 1
ATOM 1488 N N . PHE A 1 185 ? 22.126 -18.389 -38.096 1.00 40.47 185 PHE A N 1
ATOM 1489 C CA . PHE A 1 185 ? 21.216 -17.315 -37.709 1.00 40.47 185 PHE A CA 1
ATOM 1490 C C . PHE A 1 185 ? 20.979 -16.400 -38.915 1.00 40.47 185 PHE A C 1
ATOM 1492 O O . PHE A 1 185 ? 21.874 -15.654 -39.308 1.00 40.47 185 PHE A O 1
ATOM 1499 N N . ALA A 1 186 ? 19.784 -16.486 -39.505 1.00 40.41 186 ALA A N 1
ATOM 1500 C CA . ALA A 1 186 ? 19.397 -15.690 -40.658 1.00 40.41 186 ALA A CA 1
ATOM 1501 C C . ALA A 1 186 ? 19.692 -14.207 -40.382 1.00 40.41 186 ALA A C 1
ATOM 1503 O O . ALA A 1 186 ? 19.240 -13.639 -39.378 1.00 40.41 186 ALA A O 1
ATOM 1504 N N . PHE A 1 187 ? 20.509 -13.608 -41.247 1.00 42.94 187 PHE A N 1
ATOM 1505 C CA . PHE A 1 187 ? 20.908 -12.209 -41.186 1.00 42.94 187 PHE A CA 1
ATOM 1506 C C . PHE A 1 187 ? 19.683 -11.335 -41.436 1.00 42.94 187 PHE A C 1
ATOM 1508 O O . PHE A 1 187 ? 19.342 -11.032 -42.574 1.00 42.94 187 PHE A O 1
ATOM 1515 N N . VAL A 1 188 ? 18.996 -10.937 -40.367 1.00 46.69 188 VAL A N 1
ATOM 1516 C CA . VAL A 1 188 ? 17.946 -9.932 -40.494 1.00 46.69 188 VAL A CA 1
ATOM 1517 C C . VAL A 1 188 ? 18.610 -8.579 -40.718 1.00 46.69 188 VAL A C 1
ATOM 1519 O O . VAL A 1 188 ? 19.362 -8.112 -39.859 1.00 46.69 188 VAL A O 1
ATOM 1522 N N . GLN A 1 189 ? 18.355 -7.978 -41.877 1.00 45.53 189 GLN A N 1
ATOM 1523 C CA . GLN A 1 189 ? 18.867 -6.667 -42.252 1.00 45.53 189 GLN A CA 1
ATOM 1524 C C . GLN A 1 189 ? 18.212 -5.611 -41.347 1.00 45.53 189 GLN A C 1
ATOM 1526 O O . GLN A 1 189 ? 17.006 -5.371 -41.420 1.00 45.53 189 GLN A O 1
ATOM 1531 N N . ILE A 1 190 ? 18.993 -5.031 -40.432 1.00 52.38 190 ILE A N 1
ATOM 1532 C CA . ILE A 1 190 ? 18.519 -3.959 -39.555 1.00 52.38 190 ILE A CA 1
ATOM 1533 C C . ILE A 1 190 ? 18.665 -2.651 -40.336 1.00 52.38 190 ILE A C 1
ATOM 1535 O O . ILE A 1 190 ? 19.782 -2.229 -40.636 1.00 52.38 190 ILE A O 1
ATOM 1539 N N . GLU A 1 191 ? 17.555 -1.997 -40.679 1.00 56.72 191 GLU A N 1
ATOM 1540 C CA . GLU A 1 191 ? 17.607 -0.617 -41.157 1.00 56.72 191 GLU A CA 1
ATOM 1541 C C . GLU A 1 191 ? 18.187 0.276 -40.054 1.00 56.72 191 GLU A C 1
ATOM 1543 O O . GLU A 1 191 ? 17.903 0.117 -38.863 1.00 56.72 191 GLU A O 1
ATOM 1548 N N . LYS A 1 192 ? 19.038 1.221 -40.460 1.00 66.31 192 LYS A N 1
ATOM 1549 C CA . LYS A 1 192 ? 19.661 2.198 -39.567 1.00 66.31 192 LYS A CA 1
ATOM 1550 C C . LYS A 1 192 ? 18.579 2.887 -38.729 1.00 66.31 192 LYS A C 1
ATOM 1552 O O . LYS A 1 192 ? 17.731 3.582 -39.282 1.00 66.31 192 LYS A O 1
ATOM 1557 N N . LEU A 1 193 ? 18.635 2.706 -37.406 1.00 72.44 193 LEU A N 1
ATOM 1558 C CA . LEU A 1 193 ? 17.717 3.357 -36.469 1.00 72.44 193 LEU A CA 1
ATOM 1559 C C . LEU A 1 193 ? 17.756 4.876 -36.675 1.00 72.44 193 LEU A C 1
ATOM 1561 O O . LEU A 1 193 ? 18.835 5.480 -36.735 1.00 72.44 193 LEU A O 1
ATOM 1565 N N . GLY A 1 194 ? 16.580 5.494 -36.784 1.00 77.75 194 GLY A N 1
ATOM 1566 C CA . GLY A 1 194 ? 16.471 6.945 -36.826 1.00 77.75 194 GLY A CA 1
ATOM 1567 C C . GLY A 1 194 ? 16.927 7.561 -35.503 1.00 77.75 194 GLY A C 1
ATOM 1568 O O . GLY A 1 194 ? 16.855 6.932 -34.450 1.00 77.75 194 GLY A O 1
ATOM 1569 N N . LYS A 1 195 ? 17.362 8.825 -35.525 1.00 81.00 195 LYS A N 1
ATOM 1570 C CA . LYS A 1 195 ? 17.774 9.536 -34.302 1.00 81.00 195 LYS A CA 1
ATOM 1571 C C . LYS A 1 195 ? 16.674 9.529 -33.226 1.00 81.00 195 LYS A C 1
ATOM 1573 O O . LYS A 1 195 ? 16.971 9.297 -32.063 1.00 81.00 195 LYS A O 1
ATOM 1578 N N . SER A 1 196 ? 15.413 9.700 -33.628 1.00 83.19 196 SER A N 1
ATOM 1579 C CA . SER A 1 196 ? 14.253 9.637 -32.729 1.00 83.19 196 SER A CA 1
ATOM 1580 C C . SER A 1 196 ? 14.034 8.254 -32.112 1.00 83.19 196 SER A C 1
ATOM 1582 O O . SER A 1 196 ? 13.616 8.153 -30.964 1.00 83.19 196 SER A O 1
ATOM 1584 N N . ASP A 1 197 ? 14.319 7.188 -32.863 1.00 82.31 197 ASP A N 1
ATOM 1585 C CA . ASP A 1 197 ? 14.183 5.809 -32.388 1.00 82.31 197 ASP A CA 1
ATOM 1586 C C . ASP A 1 197 ? 15.254 5.487 -31.341 1.00 82.31 197 ASP A C 1
ATOM 1588 O O . ASP A 1 197 ? 14.970 4.836 -30.337 1.00 82.31 197 ASP A O 1
ATOM 1592 N N . ILE A 1 198 ? 16.477 5.986 -31.554 1.00 79.19 198 ILE A N 1
ATOM 1593 C CA . ILE A 1 198 ? 17.582 5.877 -30.594 1.00 79.19 198 ILE A CA 1
ATOM 1594 C C . ILE A 1 198 ? 17.234 6.628 -29.307 1.00 79.19 198 ILE A C 1
ATOM 1596 O O . ILE A 1 198 ? 17.290 6.032 -28.236 1.00 79.19 198 ILE A O 1
ATOM 1600 N N . GLU A 1 199 ? 16.796 7.886 -29.412 1.00 84.12 199 GLU A N 1
ATOM 1601 C CA . GLU A 1 199 ? 16.380 8.691 -28.253 1.00 84.12 199 GLU A CA 1
ATOM 1602 C C . GLU A 1 199 ? 15.259 7.996 -27.458 1.00 84.12 199 GLU A C 1
ATOM 1604 O O . GLU A 1 199 ? 15.303 7.941 -26.230 1.00 84.12 199 GLU A O 1
ATOM 1609 N N . GLN A 1 200 ? 14.278 7.393 -28.139 1.00 85.19 200 GLN A N 1
ATOM 1610 C CA . GLN A 1 200 ? 13.215 6.637 -27.473 1.00 85.19 200 GLN A CA 1
ATOM 1611 C C . GLN A 1 200 ? 13.743 5.384 -26.756 1.00 85.19 200 GLN A C 1
ATOM 1613 O O . GLN A 1 200 ? 13.306 5.083 -25.642 1.00 85.19 200 GLN A O 1
ATOM 1618 N N . LEU A 1 201 ? 14.663 4.637 -27.374 1.00 82.75 201 LEU A N 1
ATOM 1619 C CA . LEU A 1 201 ? 15.269 3.454 -26.757 1.00 82.75 201 LEU A CA 1
ATOM 1620 C C . LEU A 1 201 ? 16.109 3.817 -25.533 1.00 82.75 201 LEU A C 1
ATOM 1622 O O . LEU A 1 201 ? 16.019 3.115 -24.527 1.00 82.75 201 LEU A O 1
ATOM 1626 N N . GLU A 1 202 ? 16.869 4.909 -25.597 1.00 81.19 202 GLU A N 1
ATOM 1627 C CA . GLU A 1 202 ? 17.655 5.429 -24.475 1.00 81.19 202 GLU A CA 1
ATOM 1628 C C . GLU A 1 202 ? 16.753 5.825 -23.304 1.00 81.19 202 GLU A C 1
ATOM 1630 O O . GLU A 1 202 ? 16.969 5.359 -22.186 1.00 81.19 202 GLU A O 1
ATOM 1635 N N . VAL A 1 203 ? 15.693 6.601 -23.560 1.00 88.19 203 VAL A N 1
ATOM 1636 C CA . VAL A 1 203 ? 14.725 7.002 -22.524 1.00 88.19 203 VAL A CA 1
ATOM 1637 C C . VAL A 1 203 ? 14.059 5.782 -21.888 1.00 88.19 203 VAL A C 1
ATOM 1639 O O . VAL A 1 203 ? 13.972 5.685 -20.663 1.00 88.19 203 VAL A O 1
ATOM 1642 N N . ASN A 1 204 ? 13.609 4.822 -22.698 1.00 84.94 204 ASN A N 1
ATOM 1643 C CA . ASN A 1 204 ? 12.967 3.617 -22.180 1.00 84.94 204 ASN A CA 1
ATOM 1644 C C . ASN A 1 204 ? 13.941 2.777 -21.347 1.00 84.94 204 ASN A C 1
ATOM 1646 O O . ASN A 1 204 ? 13.574 2.336 -20.255 1.00 84.94 204 ASN A O 1
ATOM 1650 N N . ALA A 1 205 ? 15.169 2.576 -21.833 1.00 80.12 205 ALA A N 1
ATOM 1651 C CA . ALA A 1 205 ? 16.203 1.833 -21.121 1.00 80.12 205 ALA A CA 1
ATOM 1652 C C . ALA A 1 205 ? 16.531 2.484 -19.770 1.00 80.12 205 ALA A C 1
ATOM 1654 O O . ALA A 1 205 ? 16.512 1.792 -18.756 1.00 80.12 205 ALA A O 1
ATOM 1655 N N . ASP A 1 206 ? 16.716 3.803 -19.739 1.00 84.31 206 ASP A N 1
ATOM 1656 C CA . ASP A 1 206 ? 16.997 4.579 -18.527 1.00 84.31 206 ASP A CA 1
ATOM 1657 C C . ASP A 1 206 ? 15.849 4.502 -17.497 1.00 84.31 206 ASP A C 1
ATOM 1659 O O . ASP A 1 206 ? 16.074 4.273 -16.305 1.00 84.31 206 ASP A O 1
ATOM 1663 N N . ILE A 1 207 ? 14.586 4.605 -17.932 1.00 86.25 207 ILE A N 1
ATOM 1664 C CA . ILE A 1 207 ? 13.429 4.435 -17.033 1.00 86.25 207 ILE A CA 1
ATOM 1665 C C . ILE A 1 207 ? 13.389 3.016 -16.447 1.00 86.25 207 ILE A C 1
ATOM 1667 O O . ILE A 1 207 ? 13.154 2.848 -15.246 1.00 86.25 207 ILE A O 1
ATOM 1671 N N . LEU A 1 208 ? 13.602 1.999 -17.281 1.00 83.81 208 LEU A N 1
ATOM 1672 C CA . LEU A 1 208 ? 13.562 0.594 -16.876 1.00 83.81 208 LEU A CA 1
ATOM 1673 C C . LEU A 1 208 ? 14.731 0.227 -15.956 1.00 83.81 208 LEU A C 1
ATOM 1675 O O . LEU A 1 208 ? 14.534 -0.513 -14.992 1.00 83.81 208 LEU A O 1
ATOM 1679 N N . GLU A 1 209 ? 15.916 0.778 -16.207 1.00 81.12 209 GLU A N 1
ATOM 1680 C CA . GLU A 1 209 ? 17.094 0.634 -15.354 1.00 81.12 209 GLU A CA 1
ATOM 1681 C C . GLU A 1 209 ? 16.856 1.261 -13.979 1.00 81.12 209 GLU A C 1
ATOM 1683 O O . GLU A 1 209 ? 17.033 0.593 -12.960 1.00 81.12 209 GLU A O 1
ATOM 1688 N N . ARG A 1 210 ? 16.354 2.504 -13.923 1.00 84.94 210 ARG A N 1
ATOM 1689 C CA . ARG A 1 210 ? 15.988 3.141 -12.647 1.00 84.94 210 ARG A CA 1
ATOM 1690 C C . ARG A 1 210 ? 14.977 2.318 -11.858 1.00 84.94 210 ARG A C 1
ATOM 1692 O O . ARG A 1 210 ? 15.145 2.155 -10.651 1.00 84.94 210 ARG A O 1
ATOM 1699 N N . ALA A 1 211 ? 13.939 1.801 -12.517 1.00 81.31 211 ALA A N 1
ATOM 1700 C CA . ALA A 1 211 ? 12.965 0.930 -11.867 1.00 81.31 211 ALA A CA 1
ATOM 1701 C C . ALA A 1 211 ? 13.633 -0.341 -11.321 1.00 81.31 211 ALA A C 1
ATOM 1703 O O . ALA A 1 211 ? 13.407 -0.701 -10.168 1.00 81.31 211 ALA A O 1
ATOM 1704 N N . SER A 1 212 ? 14.488 -0.988 -12.118 1.00 79.62 212 SER A N 1
ATOM 1705 C CA . SER A 1 212 ? 15.229 -2.182 -11.702 1.00 79.62 212 SER A CA 1
ATOM 1706 C C . SER A 1 212 ? 16.081 -1.909 -10.467 1.00 79.62 212 SER A C 1
ATOM 1708 O O . SER A 1 212 ? 15.940 -2.622 -9.480 1.00 79.62 212 SER A O 1
ATOM 1710 N N . ASN A 1 213 ? 16.884 -0.845 -10.477 1.00 80.75 213 ASN A N 1
ATOM 1711 C CA . ASN A 1 213 ? 17.769 -0.490 -9.364 1.00 80.75 213 ASN A CA 1
ATOM 1712 C C . ASN A 1 213 ? 16.978 -0.179 -8.088 1.00 80.75 213 ASN A C 1
ATOM 1714 O O . ASN A 1 213 ? 17.315 -0.653 -7.004 1.00 80.75 213 ASN A O 1
ATOM 1718 N N . VAL A 1 214 ? 15.880 0.576 -8.210 1.00 82.56 214 VAL A N 1
ATOM 1719 C CA . VAL A 1 214 ? 15.029 0.899 -7.059 1.00 82.56 214 VAL A CA 1
ATOM 1720 C C . VAL A 1 214 ? 14.380 -0.350 -6.482 1.00 82.56 214 VAL A C 1
ATOM 1722 O O . VAL A 1 214 ? 14.274 -0.441 -5.266 1.00 82.56 214 VAL A O 1
ATOM 1725 N N . PHE A 1 215 ? 13.948 -1.313 -7.297 1.00 77.75 215 PHE A N 1
ATOM 1726 C CA . PHE A 1 215 ? 13.279 -2.530 -6.819 1.00 77.75 215 PHE A CA 1
ATOM 1727 C C . PHE A 1 215 ? 14.219 -3.737 -6.648 1.00 77.75 215 PHE A C 1
ATOM 1729 O O . PHE A 1 215 ? 13.748 -4.818 -6.300 1.00 77.75 215 PHE A O 1
ATOM 1736 N N . GLU A 1 216 ? 15.532 -3.560 -6.830 1.00 69.50 216 GLU A N 1
ATOM 1737 C CA . GLU A 1 216 ? 16.544 -4.609 -6.656 1.00 69.50 216 GLU A CA 1
ATOM 1738 C C . GLU A 1 216 ? 16.729 -4.998 -5.186 1.00 69.50 216 GLU A C 1
ATOM 1740 O O . GLU A 1 216 ? 16.874 -6.182 -4.872 1.00 69.50 216 GLU A O 1
ATOM 1745 N N . LEU A 1 217 ? 16.700 -4.022 -4.269 1.00 64.25 217 LEU A N 1
ATOM 1746 C CA . LEU A 1 217 ? 16.723 -4.316 -2.837 1.00 64.25 217 LEU A CA 1
ATOM 1747 C C . LEU A 1 217 ? 15.394 -4.979 -2.442 1.00 64.25 217 LEU A C 1
ATOM 1749 O O . LEU A 1 217 ? 14.339 -4.437 -2.790 1.00 64.25 217 LEU A O 1
ATOM 1753 N N . PRO A 1 218 ? 15.398 -6.075 -1.662 1.00 57.38 218 PRO A N 1
ATOM 1754 C CA . PRO A 1 218 ? 14.174 -6.772 -1.290 1.00 57.38 218 PRO A CA 1
ATOM 1755 C C . PRO A 1 218 ? 13.155 -5.820 -0.663 1.00 57.38 218 PRO A C 1
ATOM 1757 O O . PRO A 1 218 ? 13.449 -5.135 0.317 1.00 57.38 218 PRO A O 1
ATOM 1760 N N . CYS A 1 219 ? 11.943 -5.785 -1.209 1.00 55.19 219 CYS A N 1
ATOM 1761 C CA . CYS A 1 219 ? 10.786 -5.325 -0.458 1.00 55.19 219 CYS A CA 1
ATOM 1762 C C . CYS A 1 219 ? 10.224 -6.573 0.228 1.00 55.19 219 CYS A C 1
ATOM 1764 O O . CYS A 1 219 ? 9.720 -7.465 -0.449 1.00 55.19 219 CYS A O 1
ATOM 1766 N N . GLN A 1 220 ? 10.384 -6.684 1.553 1.00 54.78 220 GLN A N 1
ATOM 1767 C CA . GLN A 1 220 ? 10.191 -7.938 2.311 1.00 54.78 220 GLN A CA 1
ATOM 1768 C C . GLN A 1 220 ? 8.827 -8.625 2.093 1.00 54.78 220 GLN A C 1
ATOM 1770 O O . GLN A 1 220 ? 8.696 -9.817 2.358 1.00 54.78 220 GLN A O 1
ATOM 1775 N N . HIS A 1 221 ? 7.830 -7.901 1.576 1.00 55.16 221 HIS A N 1
ATOM 1776 C CA . HIS A 1 221 ? 6.457 -8.377 1.414 1.00 55.16 221 HIS A CA 1
ATOM 1777 C C . HIS A 1 221 ? 5.879 -8.185 0.002 1.00 55.16 221 HIS A C 1
ATOM 1779 O O . HIS A 1 221 ? 4.706 -8.476 -0.211 1.00 55.16 221 HIS A O 1
ATOM 1785 N N . VAL A 1 222 ? 6.685 -7.714 -0.956 1.00 55.66 222 VAL A N 1
ATOM 1786 C CA . VAL A 1 222 ? 6.260 -7.341 -2.315 1.00 55.66 222 VAL A CA 1
ATOM 1787 C C . VAL A 1 222 ? 7.270 -7.912 -3.316 1.00 55.66 222 VAL A C 1
ATOM 1789 O O . VAL A 1 222 ? 8.423 -7.481 -3.376 1.00 55.66 222 VAL A O 1
ATOM 1792 N N . ASN A 1 223 ? 6.862 -8.907 -4.111 1.00 60.66 223 ASN A N 1
ATOM 1793 C CA . ASN A 1 223 ? 7.757 -9.638 -5.025 1.00 60.66 223 ASN A CA 1
ATOM 1794 C C . ASN A 1 223 ? 7.918 -8.929 -6.385 1.00 60.66 223 ASN A C 1
ATOM 1796 O O . ASN A 1 223 ? 7.731 -9.517 -7.456 1.00 60.66 223 ASN A O 1
ATOM 1800 N N . LEU A 1 224 ? 8.239 -7.636 -6.337 1.00 56.00 224 LEU A N 1
ATOM 1801 C CA . LEU A 1 224 ? 8.498 -6.822 -7.528 1.00 56.00 224 LEU A CA 1
ATOM 1802 C C . LEU A 1 224 ? 9.912 -7.018 -8.079 1.00 56.00 224 LEU A C 1
ATOM 1804 O O . LEU A 1 224 ? 10.093 -6.912 -9.290 1.00 56.00 224 LEU A O 1
ATOM 1808 N N . ASP A 1 225 ? 10.877 -7.356 -7.223 1.00 63.91 225 ASP A N 1
ATOM 1809 C CA . ASP A 1 225 ? 12.278 -7.625 -7.577 1.00 63.91 225 ASP A CA 1
ATOM 1810 C C . ASP A 1 225 ? 12.387 -8.616 -8.749 1.00 63.91 225 ASP A C 1
ATOM 1812 O O . ASP A 1 225 ? 12.856 -8.283 -9.842 1.00 63.91 225 ASP A O 1
ATOM 1816 N N . LYS A 1 226 ? 11.850 -9.829 -8.565 1.00 66.62 226 LYS A N 1
ATOM 1817 C CA . LYS A 1 226 ? 11.979 -10.910 -9.549 1.00 66.62 226 LYS A CA 1
ATOM 1818 C C . LYS A 1 226 ? 11.356 -10.551 -10.898 1.00 66.62 226 LYS A C 1
ATOM 1820 O O . LYS A 1 226 ? 11.950 -10.804 -11.945 1.00 66.62 226 LYS A O 1
ATOM 1825 N N . SER A 1 227 ? 10.157 -9.978 -10.876 1.00 64.25 227 SER A N 1
ATOM 1826 C CA . SER A 1 227 ? 9.403 -9.652 -12.091 1.00 64.25 227 SER A CA 1
ATOM 1827 C C . SER A 1 227 ? 10.026 -8.475 -12.849 1.00 64.25 227 SER A C 1
ATOM 1829 O O . SER A 1 227 ? 10.095 -8.504 -14.077 1.00 64.25 227 SER A O 1
ATOM 1831 N N . THR A 1 228 ? 10.530 -7.468 -12.131 1.00 59.69 228 THR A N 1
ATOM 1832 C CA . THR A 1 228 ? 11.205 -6.300 -12.723 1.00 59.69 228 THR A CA 1
ATOM 1833 C C . THR A 1 228 ? 12.540 -6.701 -13.349 1.00 59.69 228 THR A C 1
ATOM 1835 O O . THR A 1 228 ? 12.802 -6.345 -14.499 1.00 59.69 228 THR A O 1
ATOM 1838 N N . LYS A 1 229 ? 13.333 -7.540 -12.663 1.00 62.19 229 LYS A N 1
ATOM 1839 C CA . LYS A 1 229 ? 14.580 -8.106 -13.206 1.00 62.19 229 LYS A CA 1
ATOM 1840 C C . LYS A 1 229 ? 14.355 -8.878 -14.501 1.00 62.19 229 LYS A C 1
ATOM 1842 O O . LYS A 1 229 ? 15.123 -8.713 -15.442 1.00 62.19 229 LYS A O 1
ATOM 1847 N N . GLN A 1 230 ? 13.297 -9.686 -14.580 1.00 65.81 230 GLN A N 1
ATOM 1848 C CA . GLN A 1 230 ? 12.970 -10.431 -15.802 1.00 65.81 230 GLN A CA 1
ATOM 1849 C C . GLN A 1 230 ? 12.660 -9.505 -16.985 1.00 65.81 230 GLN A C 1
ATOM 1851 O O . GLN A 1 230 ? 13.122 -9.755 -18.099 1.00 65.81 230 GLN A O 1
ATOM 1856 N N . VAL A 1 231 ? 11.908 -8.425 -16.747 1.00 60.91 231 VAL A N 1
ATOM 1857 C CA . VAL A 1 231 ? 11.607 -7.422 -17.780 1.00 60.91 231 VAL A CA 1
ATOM 1858 C C . VAL A 1 231 ? 12.888 -6.717 -18.233 1.00 60.91 231 VAL A C 1
ATOM 1860 O O . VAL A 1 231 ? 13.142 -6.647 -19.434 1.00 60.91 231 VAL A O 1
ATOM 1863 N N . PHE A 1 232 ? 13.732 -6.272 -17.298 1.00 56.25 232 PHE A N 1
ATOM 1864 C CA . PHE A 1 232 ? 15.000 -5.605 -17.611 1.00 56.25 232 PHE A CA 1
ATOM 1865 C C . PHE A 1 232 ? 15.975 -6.517 -18.372 1.00 56.25 232 PHE A C 1
ATOM 1867 O O . PHE A 1 232 ? 16.471 -6.148 -19.435 1.00 56.25 232 PHE A O 1
ATOM 1874 N N . GLN A 1 233 ? 16.195 -7.745 -17.892 1.00 60.91 233 GLN A N 1
ATOM 1875 C CA . GLN A 1 233 ? 17.081 -8.719 -18.539 1.00 60.91 233 GLN A CA 1
ATOM 1876 C C . GLN A 1 233 ? 16.669 -9.001 -19.985 1.00 60.91 233 GLN A C 1
ATOM 1878 O O . GLN A 1 233 ? 17.527 -9.049 -20.869 1.00 60.91 233 GLN A O 1
ATOM 1883 N N . SER A 1 234 ? 15.364 -9.127 -20.250 1.00 58.97 234 SER A N 1
ATOM 1884 C CA . SER A 1 234 ? 14.873 -9.341 -21.612 1.00 58.97 234 SER A CA 1
ATOM 1885 C C . SER A 1 234 ? 15.178 -8.166 -22.548 1.00 58.97 234 SER A C 1
ATOM 1887 O O . SER A 1 234 ? 15.265 -8.380 -23.759 1.00 58.97 234 SER A O 1
ATOM 1889 N N . ILE A 1 235 ? 15.300 -6.946 -22.026 1.00 53.12 235 ILE A N 1
ATOM 1890 C CA . ILE A 1 235 ? 15.569 -5.729 -22.801 1.00 53.12 235 ILE A CA 1
ATOM 1891 C C . ILE A 1 235 ? 17.060 -5.579 -23.047 1.00 53.12 235 ILE A C 1
ATOM 1893 O O . ILE A 1 235 ? 17.456 -5.448 -24.202 1.00 53.12 235 ILE A O 1
ATOM 1897 N N . SER A 1 236 ? 17.884 -5.693 -22.005 1.00 54.22 236 SER A N 1
ATOM 1898 C CA . SER A 1 236 ? 19.342 -5.608 -22.127 1.00 54.22 236 SER A CA 1
ATOM 1899 C C . SER A 1 236 ? 19.881 -6.644 -23.113 1.00 54.22 236 SER A C 1
ATOM 1901 O O . SER A 1 236 ? 20.702 -6.311 -23.961 1.00 54.22 236 SER A O 1
ATOM 1903 N N . GLN A 1 237 ? 19.348 -7.872 -23.094 1.00 62.75 237 GLN A N 1
ATOM 1904 C CA . GLN A 1 237 ? 19.708 -8.911 -24.067 1.00 62.75 237 GLN A CA 1
ATOM 1905 C C . GLN A 1 237 ? 19.317 -8.544 -25.507 1.00 62.75 237 GLN A C 1
ATOM 1907 O O . GLN A 1 237 ? 20.095 -8.761 -26.436 1.00 62.75 237 GLN A O 1
ATOM 1912 N N . LYS A 1 238 ? 18.124 -7.971 -25.716 1.00 57.44 238 LYS A N 1
ATOM 1913 C CA . LYS A 1 238 ? 17.647 -7.595 -27.058 1.00 57.44 238 LYS A CA 1
ATOM 1914 C C . LYS A 1 238 ? 18.358 -6.363 -27.611 1.00 57.44 238 LYS A C 1
ATOM 1916 O O . LYS A 1 238 ? 18.701 -6.354 -28.788 1.00 57.44 238 LYS A O 1
ATOM 1921 N N . ILE A 1 239 ? 18.612 -5.359 -26.773 1.00 56.50 239 ILE A N 1
ATOM 1922 C CA . ILE A 1 239 ? 19.380 -4.161 -27.130 1.00 56.50 239 ILE A CA 1
ATOM 1923 C C . ILE A 1 239 ? 20.826 -4.547 -27.461 1.00 56.50 239 ILE A C 1
ATOM 1925 O O . ILE A 1 239 ? 21.319 -4.178 -28.524 1.00 56.50 239 ILE A O 1
ATOM 1929 N N . ALA A 1 240 ? 21.479 -5.352 -26.615 1.00 57.28 240 ALA A N 1
ATOM 1930 C CA . ALA A 1 240 ? 22.835 -5.836 -26.876 1.00 57.28 240 ALA A CA 1
ATOM 1931 C C . ALA A 1 240 ? 22.920 -6.598 -28.207 1.00 57.28 240 ALA A C 1
ATOM 1933 O O . ALA A 1 240 ? 23.801 -6.320 -29.017 1.00 57.28 240 ALA A O 1
ATOM 1934 N N . SER A 1 241 ? 21.951 -7.482 -28.482 1.00 60.31 241 SER A N 1
ATOM 1935 C CA . SER A 1 241 ? 21.882 -8.219 -29.7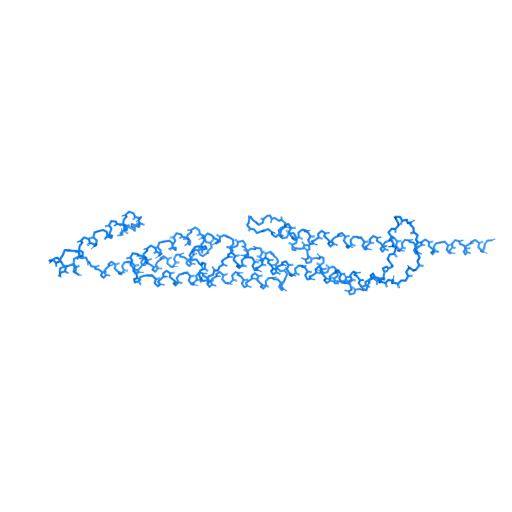49 1.00 60.31 241 SER A CA 1
ATOM 1936 C C . SER A 1 241 ? 21.780 -7.301 -30.974 1.00 60.31 241 SER A C 1
ATOM 1938 O O . SER A 1 241 ? 22.401 -7.579 -31.999 1.00 60.31 241 SER A O 1
ATOM 1940 N N . LEU A 1 242 ? 21.032 -6.199 -30.888 1.00 54.31 242 LEU A N 1
ATOM 1941 C CA . LEU A 1 242 ? 20.913 -5.234 -31.986 1.00 54.31 242 LEU A CA 1
ATOM 1942 C C . LEU A 1 242 ? 22.196 -4.455 -32.230 1.00 54.31 242 LEU A C 1
ATOM 1944 O O . LEU A 1 242 ? 22.628 -4.352 -33.376 1.00 54.31 242 LEU A O 1
ATOM 1948 N N . PHE A 1 243 ? 22.797 -3.908 -31.172 1.00 57.91 243 PHE A N 1
ATOM 1949 C CA . PHE A 1 243 ? 24.037 -3.142 -31.292 1.00 57.91 243 PHE A CA 1
ATOM 1950 C C . PHE A 1 243 ? 25.175 -4.011 -31.808 1.00 57.91 243 PHE A C 1
ATOM 1952 O O . PHE A 1 243 ? 25.952 -3.581 -32.658 1.00 57.91 243 PHE A O 1
ATOM 1959 N N . GLU A 1 244 ? 25.252 -5.254 -31.340 1.00 63.50 244 GLU A N 1
ATOM 1960 C CA . GLU A 1 244 ? 26.238 -6.207 -31.820 1.00 63.50 244 GLU A CA 1
ATOM 1961 C C . GLU A 1 244 ? 26.056 -6.503 -33.314 1.00 63.50 244 GLU A C 1
ATOM 1963 O O . GLU A 1 244 ? 27.025 -6.439 -34.070 1.00 63.50 244 GLU A O 1
ATOM 1968 N N . LYS A 1 245 ? 24.816 -6.710 -33.769 1.00 63.00 245 LYS A N 1
ATOM 1969 C CA . LYS A 1 245 ? 24.507 -6.901 -35.194 1.00 63.00 245 LYS A CA 1
ATOM 1970 C C . LYS A 1 245 ? 24.825 -5.670 -36.047 1.00 63.00 245 LYS A C 1
ATOM 1972 O O . LYS A 1 245 ? 25.470 -5.817 -37.081 1.00 63.00 245 LYS A O 1
ATOM 1977 N N . GLN A 1 246 ? 24.449 -4.465 -35.608 1.00 57.41 246 GLN A N 1
ATOM 1978 C CA . GLN A 1 246 ? 24.790 -3.221 -36.316 1.00 57.41 246 GLN A CA 1
ATOM 1979 C C . GLN A 1 246 ? 26.304 -3.007 -36.400 1.00 57.41 246 GLN A C 1
ATOM 1981 O O . GLN A 1 246 ? 26.813 -2.569 -37.429 1.00 57.41 246 GLN A O 1
ATOM 1986 N N . ARG A 1 247 ? 27.039 -3.351 -35.336 1.00 61.53 247 ARG A N 1
ATOM 1987 C CA . ARG A 1 247 ? 28.502 -3.285 -35.318 1.00 61.53 247 ARG A CA 1
ATOM 1988 C C . ARG A 1 247 ? 29.104 -4.209 -36.374 1.00 61.53 247 ARG A C 1
ATOM 1990 O O . ARG A 1 247 ? 29.973 -3.765 -37.117 1.00 61.53 247 ARG A O 1
ATOM 1997 N N . TYR A 1 248 ? 28.645 -5.458 -36.464 1.00 67.62 248 TYR A N 1
ATOM 1998 C CA . TYR A 1 248 ? 29.110 -6.392 -37.495 1.00 67.62 248 TYR A CA 1
ATOM 1999 C C . TYR A 1 248 ? 28.797 -5.899 -38.910 1.00 67.62 248 TYR A C 1
ATOM 2001 O O . TYR A 1 248 ? 29.697 -5.881 -39.744 1.00 67.62 248 TYR A O 1
ATOM 2009 N N . GLN A 1 249 ? 27.582 -5.403 -39.148 1.00 62.75 249 GLN A N 1
ATOM 2010 C CA . GLN A 1 249 ? 27.193 -4.848 -40.447 1.00 62.75 249 GLN A CA 1
ATOM 2011 C C . GLN A 1 249 ? 28.072 -3.654 -40.852 1.00 62.75 249 GLN A C 1
ATOM 2013 O O . GLN A 1 249 ? 28.580 -3.613 -41.969 1.00 62.75 249 GLN A O 1
ATOM 2018 N N . ALA A 1 250 ? 28.336 -2.725 -39.928 1.00 59.12 250 ALA A N 1
ATOM 2019 C CA . ALA A 1 250 ? 29.239 -1.604 -40.181 1.00 59.12 250 ALA A CA 1
ATOM 2020 C C . ALA A 1 250 ? 30.677 -2.068 -40.479 1.00 59.12 250 ALA A C 1
ATOM 2022 O O . ALA A 1 250 ? 31.356 -1.486 -41.324 1.00 59.12 250 ALA A O 1
ATOM 2023 N N . PHE A 1 251 ? 31.156 -3.121 -39.807 1.00 66.19 251 PHE A N 1
ATOM 2024 C CA . PHE A 1 251 ? 32.472 -3.695 -40.092 1.00 66.19 251 PHE A CA 1
ATOM 2025 C C . PHE A 1 251 ? 32.549 -4.341 -41.477 1.00 66.19 251 PHE A C 1
ATOM 2027 O O . PHE A 1 251 ? 33.576 -4.198 -42.140 1.00 66.19 251 PHE A O 1
ATOM 2034 N N . ASP A 1 252 ? 31.502 -5.036 -41.915 1.00 69.56 252 ASP A N 1
ATOM 2035 C CA . ASP A 1 252 ? 31.478 -5.664 -43.237 1.00 69.56 252 ASP A CA 1
ATOM 2036 C C . ASP A 1 252 ? 31.367 -4.619 -44.359 1.00 69.56 252 ASP A C 1
ATOM 2038 O O . ASP A 1 252 ? 32.134 -4.690 -45.317 1.00 69.56 252 ASP A O 1
ATOM 2042 N N . GLU A 1 253 ? 30.567 -3.559 -44.183 1.00 69.94 253 GLU A N 1
ATOM 2043 C CA . GLU A 1 253 ? 30.537 -2.416 -45.114 1.00 69.94 253 GLU A CA 1
ATOM 2044 C C . GLU A 1 253 ? 31.919 -1.747 -45.256 1.00 69.94 253 GLU A C 1
ATOM 2046 O O . GLU A 1 253 ? 32.353 -1.398 -46.358 1.00 69.94 253 GLU A O 1
ATOM 2051 N N . VAL A 1 254 ? 32.657 -1.601 -44.148 1.00 69.44 254 VAL A N 1
ATOM 2052 C CA . VAL A 1 254 ? 34.029 -1.069 -44.169 1.00 69.44 254 VAL A CA 1
ATOM 2053 C C . VAL A 1 254 ? 34.986 -2.019 -44.892 1.00 69.44 254 VAL A C 1
ATOM 2055 O O . VAL A 1 254 ? 35.827 -1.550 -45.660 1.00 69.44 254 VAL A O 1
ATOM 2058 N N . LYS A 1 255 ? 34.879 -3.338 -44.688 1.00 71.00 255 LYS A N 1
ATOM 2059 C CA . LYS A 1 255 ? 35.708 -4.317 -45.414 1.00 71.00 255 LYS A CA 1
ATOM 2060 C C . LYS A 1 255 ? 35.452 -4.269 -46.913 1.00 71.00 255 LYS A C 1
ATOM 2062 O O . LYS A 1 255 ? 36.420 -4.265 -47.671 1.00 71.00 255 LYS A O 1
ATOM 2067 N N . ASP A 1 256 ? 34.194 -4.198 -47.333 1.00 69.00 256 ASP A N 1
ATOM 2068 C CA . ASP A 1 256 ? 33.827 -4.106 -48.748 1.00 69.00 256 ASP A CA 1
ATOM 2069 C C . ASP A 1 256 ? 34.392 -2.830 -49.375 1.00 69.00 256 ASP A C 1
ATOM 2071 O O . ASP A 1 256 ? 34.983 -2.864 -50.459 1.00 69.00 256 ASP A O 1
ATOM 2075 N N . PHE A 1 257 ? 34.314 -1.708 -48.654 1.00 68.12 257 PHE A N 1
ATOM 2076 C CA . PHE A 1 257 ? 34.927 -0.457 -49.088 1.00 68.12 257 PHE A CA 1
ATOM 2077 C C . PHE A 1 257 ? 36.454 -0.576 -49.221 1.00 68.12 257 PHE A C 1
ATOM 2079 O O . PHE A 1 257 ? 37.026 -0.152 -50.228 1.00 68.12 257 PHE A O 1
ATOM 2086 N N . VAL A 1 258 ? 37.127 -1.188 -48.240 1.00 70.25 258 VAL A N 1
ATOM 2087 C CA . VAL A 1 258 ? 38.578 -1.445 -48.280 1.00 70.25 258 VAL A CA 1
ATOM 2088 C C . VAL A 1 258 ? 38.943 -2.358 -49.452 1.00 70.25 258 VAL A C 1
ATOM 2090 O O . VAL A 1 258 ? 39.899 -2.069 -50.170 1.00 70.25 258 VAL A O 1
ATOM 2093 N N . PHE A 1 259 ? 38.159 -3.404 -49.709 1.00 74.62 259 PHE A N 1
ATOM 2094 C CA . PHE A 1 259 ? 38.369 -4.324 -50.825 1.00 74.62 259 PHE A CA 1
ATOM 2095 C C . PHE A 1 259 ? 38.255 -3.619 -52.184 1.00 74.62 259 PHE A C 1
ATOM 2097 O O . PHE A 1 259 ? 39.116 -3.792 -53.051 1.00 74.62 259 PHE A O 1
ATOM 2104 N N . ILE A 1 260 ? 37.238 -2.770 -52.368 1.00 76.38 260 ILE A N 1
ATOM 2105 C CA . ILE A 1 260 ? 37.083 -1.942 -53.575 1.00 76.38 260 ILE A CA 1
ATOM 2106 C C . ILE A 1 260 ? 38.281 -0.999 -53.734 1.00 76.38 260 ILE A C 1
ATOM 2108 O O . ILE A 1 260 ? 38.856 -0.906 -54.821 1.00 76.38 260 ILE A O 1
ATOM 2112 N N . MET A 1 261 ? 38.695 -0.332 -52.654 1.00 71.50 261 MET A N 1
ATOM 2113 C CA . MET A 1 261 ? 39.841 0.581 -52.656 1.00 71.50 261 MET A CA 1
ATOM 2114 C C . MET A 1 261 ? 41.156 -0.126 -53.012 1.00 71.50 261 MET A C 1
ATOM 2116 O O . MET A 1 261 ? 41.946 0.410 -53.793 1.00 71.50 261 MET A O 1
ATOM 2120 N N . ASP A 1 262 ? 41.383 -1.335 -52.500 1.00 77.31 262 ASP A N 1
ATOM 2121 C CA . ASP A 1 262 ? 42.564 -2.137 -52.825 1.00 77.31 262 ASP A CA 1
ATOM 2122 C C . ASP A 1 262 ? 42.553 -2.619 -54.280 1.00 77.31 262 ASP A C 1
ATOM 2124 O O . ASP A 1 262 ? 43.592 -2.597 -54.944 1.00 77.31 262 ASP A O 1
ATOM 2128 N N . ASN A 1 263 ? 41.391 -2.992 -54.818 1.00 79.06 263 ASN A N 1
ATOM 2129 C CA . ASN A 1 263 ? 41.259 -3.348 -56.232 1.00 79.06 263 ASN A CA 1
ATOM 2130 C C . ASN A 1 263 ? 41.519 -2.146 -57.150 1.00 79.06 263 ASN A C 1
ATOM 2132 O O . ASN A 1 263 ? 42.262 -2.266 -58.122 1.00 79.06 263 ASN A O 1
ATOM 2136 N N . LEU A 1 264 ? 40.995 -0.964 -56.814 1.00 72.38 264 LEU A N 1
ATOM 2137 C CA . LEU A 1 264 ? 41.283 0.273 -57.548 1.00 72.38 264 LEU A CA 1
ATOM 2138 C C . LEU A 1 264 ? 42.769 0.648 -57.496 1.00 72.38 264 LEU A C 1
ATOM 2140 O O . LEU A 1 264 ? 43.316 1.145 -58.483 1.00 72.38 264 LEU A O 1
ATOM 2144 N N . ARG A 1 265 ? 43.440 0.394 -56.367 1.00 73.75 265 ARG A N 1
ATOM 2145 C CA . ARG A 1 265 ? 44.883 0.623 -56.219 1.00 73.75 265 ARG A CA 1
ATOM 2146 C C . ARG A 1 265 ? 45.698 -0.321 -57.110 1.00 73.75 265 ARG A C 1
ATOM 2148 O O . ARG A 1 265 ? 46.660 0.131 -57.720 1.00 73.75 265 ARG A O 1
ATOM 2155 N N . LYS A 1 266 ? 45.277 -1.583 -57.243 1.00 78.44 266 LYS A N 1
ATOM 2156 C CA . LYS A 1 266 ? 45.902 -2.577 -58.137 1.00 78.44 266 LYS A CA 1
ATOM 2157 C C . LYS A 1 266 ? 45.724 -2.263 -59.625 1.00 78.44 266 LYS A C 1
ATOM 2159 O O . LYS A 1 266 ? 46.577 -2.642 -60.407 1.00 78.44 266 LYS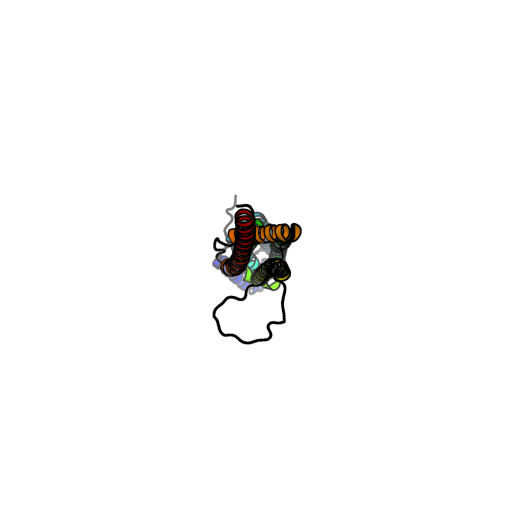 A O 1
ATOM 2164 N N . ILE A 1 267 ? 44.651 -1.571 -60.014 1.00 77.00 267 ILE A N 1
ATOM 2165 C CA . ILE A 1 267 ? 44.400 -1.172 -61.414 1.00 77.00 267 ILE A CA 1
ATOM 2166 C C . ILE A 1 267 ? 45.281 0.022 -61.844 1.00 77.00 267 ILE A C 1
ATOM 2168 O O . ILE A 1 267 ? 45.480 0.248 -63.033 1.00 77.00 267 ILE A O 1
ATOM 2172 N N . LYS A 1 268 ? 45.804 0.806 -60.890 1.00 57.25 268 LYS A N 1
ATOM 2173 C CA . LYS A 1 268 ? 46.666 1.976 -61.146 1.00 57.25 268 LYS A CA 1
ATOM 2174 C C . LYS A 1 268 ? 48.177 1.682 -61.132 1.00 57.25 268 LYS A C 1
ATOM 2176 O O . LYS A 1 268 ? 48.948 2.618 -61.340 1.00 57.25 268 LYS A O 1
ATOM 2181 N N . SER A 1 269 ? 48.600 0.447 -60.851 1.00 49.81 269 SER A N 1
ATOM 2182 C CA . SER A 1 269 ? 49.993 -0.028 -60.984 1.00 49.81 269 SER A CA 1
ATOM 2183 C C . SER A 1 269 ? 50.136 -0.895 -62.224 1.00 49.81 269 SER A C 1
ATOM 2185 O O . SER A 1 269 ? 51.226 -0.834 -62.826 1.00 49.81 269 SER A O 1
#

Organism: Reticulomyxa filosa (NCBI:txid46433)

Foldseek 3Di:
DDDPDDDDPVNLVVVLVVVVVQVPPVVCVVVCVVVVVVVVVVVVLVVVLVVLL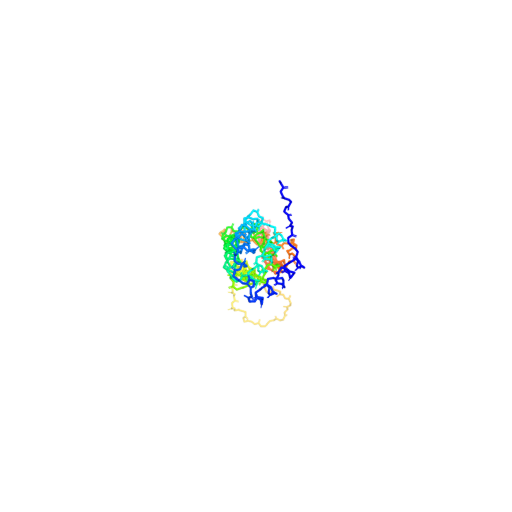VQCVVPVQPQVSVVVSLVVQVSCCVSPVVSVVSSVVSLLVSQVVLVVLLVQLVVCLVVLNLLSNLVSLLSLVSNQVCCVSHVVPHRSVVSSVVSLVVVLVSLVVLLVLLVVLLVVQQDDDPDPPDDDDDPDDPLRRGHDRDPVSVVSNVVSLVSLVVNQVSPCPDPPPHPSNVSSVVSNVVSVVSVVVVVVSVVVVVVVVVVVVVVVVVVVVVVVD

Sequence (269 aa):
MEASHSINKEDVIAYKQTIDKFKSANPLRKYLSEAICADALIQNLDNQTHHLIEEMEKHMGNELELQIQLDKLVQVGNVFPKFAPAYKEACRALAKHLTNYVNNAKGCLDKHNFEQMRKNLESLVKILSLQSHLVSLFDIKQEITNLETQLLMYLRKLMNEGLGVIKKAIKDEPNFHKEEKDDTFAFVQIEKLGKSDIEQLEVNADILERASNVFELPCQHVNLDKSTKQVFQSISQKIASLFEKQRYQAFDEVKDFVFIMDNLRKIKS